Protein AF-A0A3B8U7J9-F1 (afdb_monomer_lite)

Foldseek 3Di:
DPAALEEEEAEDAVVLVVLQVLQVVLCVLRYPAYEYEYEQADLVRHGGPVVVVVVVCVVCVRHHYHYDYDCVVPDPVVVVVVAPSVLQVLLVSVLSSLVVRDPSRFKYKYYYSQWRFNNVLVNVQVVPDPVVQAQKEQFWEWEAEQDPVRTDPDIDRQIMMGTSVQDDSVQSNDRVHRVSSQPVGDHHYYYHDDGPVSHGRIYGYDNPDD

Radius of gyration: 16.56 Å; chains: 1; bounding box: 42×37×46 Å

Structure (mmCIF, N/CA/C/O backbone):
data_AF-A0A3B8U7J9-F1
#
_entry.id   AF-A0A3B8U7J9-F1
#
loop_
_atom_site.group_PDB
_atom_site.id
_atom_site.type_symbol
_atom_site.label_atom_id
_atom_site.label_alt_id
_atom_site.label_comp_id
_atom_site.label_asym_id
_atom_site.label_entity_id
_atom_site.label_seq_id
_atom_site.pdbx_PDB_ins_code
_atom_site.Cartn_x
_atom_site.Cartn_y
_atom_site.Cartn_z
_atom_site.occupancy
_atom_site.B_iso_or_equiv
_atom_site.auth_seq_id
_atom_site.auth_comp_id
_atom_site.auth_asym_id
_atom_site.auth_atom_id
_atom_site.pdbx_PDB_model_num
ATOM 1 N N . MET A 1 1 ? -14.113 -14.620 12.850 1.00 56.94 1 MET A N 1
ATOM 2 C CA . MET A 1 1 ? -14.063 -13.240 12.325 1.00 56.94 1 MET A CA 1
ATOM 3 C C . MET A 1 1 ? -14.350 -13.288 10.836 1.00 56.94 1 MET A C 1
ATOM 5 O O . MET A 1 1 ? -13.625 -13.967 10.117 1.00 56.94 1 MET A O 1
ATOM 9 N N . HIS A 1 2 ? -15.421 -12.641 10.372 1.00 70.12 2 HIS A N 1
ATOM 10 C CA . HIS A 1 2 ? -15.623 -12.452 8.935 1.00 70.12 2 HIS A CA 1
ATOM 11 C C . HIS A 1 2 ? -14.620 -11.410 8.440 1.00 70.12 2 HIS A C 1
ATOM 13 O O . HIS A 1 2 ? -14.591 -10.294 8.953 1.00 70.12 2 HIS A O 1
ATOM 19 N N . LYS A 1 3 ? -13.792 -11.772 7.456 1.00 79.44 3 LYS A N 1
ATOM 20 C CA . LYS A 1 3 ? -12.857 -10.825 6.842 1.00 79.44 3 LYS A CA 1
ATOM 21 C C . LYS A 1 3 ? -13.634 -9.680 6.201 1.00 79.44 3 LYS A C 1
ATOM 23 O O . LYS A 1 3 ? -14.544 -9.925 5.395 1.00 79.44 3 LYS A O 1
ATOM 28 N N . LYS A 1 4 ? -13.261 -8.451 6.563 1.00 85.19 4 LYS A N 1
ATOM 29 C CA . LYS A 1 4 ? -13.827 -7.218 6.010 1.00 85.19 4 LYS A CA 1
ATOM 30 C C . LYS A 1 4 ? -13.554 -7.167 4.496 1.00 85.19 4 LYS A C 1
ATOM 32 O O . LYS A 1 4 ? -12.589 -7.790 4.045 1.00 85.19 4 LYS A O 1
ATOM 37 N N . PRO A 1 5 ? -14.381 -6.473 3.696 1.00 95.62 5 PRO A N 1
ATOM 38 C CA . PRO A 1 5 ? -14.186 -6.325 2.250 1.00 95.62 5 PRO A CA 1
ATOM 39 C C . PRO A 1 5 ? -13.011 -5.376 1.938 1.00 95.62 5 PRO A C 1
ATOM 41 O O . PRO A 1 5 ? -13.183 -4.316 1.342 1.00 95.62 5 PRO A O 1
ATOM 44 N N . ILE A 1 6 ? -11.814 -5.752 2.394 1.00 98.12 6 ILE A N 1
ATOM 45 C CA . ILE A 1 6 ? -10.574 -4.983 2.301 1.00 98.12 6 ILE A CA 1
ATOM 46 C C . ILE A 1 6 ? -9.568 -5.755 1.452 1.00 98.12 6 ILE A C 1
ATOM 48 O O . ILE A 1 6 ? -9.313 -6.935 1.722 1.00 98.12 6 ILE A O 1
ATOM 52 N N . ALA A 1 7 ? -8.975 -5.078 0.471 1.00 98.62 7 ALA A N 1
ATOM 53 C CA . ALA A 1 7 ? -7.767 -5.539 -0.203 1.00 98.62 7 ALA A CA 1
ATOM 54 C C . ALA A 1 7 ? -6.544 -4.830 0.385 1.00 98.62 7 ALA A C 1
ATOM 56 O O . ALA A 1 7 ? -6.555 -3.609 0.534 1.00 98.62 7 ALA A O 1
ATOM 57 N N . ALA A 1 8 ? -5.493 -5.581 0.699 1.00 98.62 8 ALA A N 1
ATOM 58 C CA . ALA A 1 8 ? -4.174 -5.022 0.973 1.00 98.62 8 ALA A CA 1
ATOM 59 C C . ALA A 1 8 ? -3.339 -5.073 -0.310 1.00 98.62 8 ALA A C 1
ATOM 61 O O . ALA A 1 8 ? -3.130 -6.152 -0.864 1.00 98.62 8 ALA A O 1
ATOM 62 N N . VAL A 1 9 ? -2.882 -3.915 -0.778 1.00 98.75 9 VAL A N 1
ATOM 63 C CA . VAL A 1 9 ? -1.917 -3.782 -1.872 1.00 98.75 9 VAL A CA 1
ATOM 64 C C . VAL A 1 9 ? -0.559 -3.513 -1.239 1.00 98.75 9 VAL A C 1
ATOM 66 O O . VAL A 1 9 ? -0.377 -2.465 -0.620 1.00 98.75 9 VAL A O 1
ATOM 69 N N . ILE A 1 10 ? 0.354 -4.476 -1.370 1.00 98.56 10 ILE A N 1
ATOM 70 C CA . ILE A 1 10 ? 1.690 -4.441 -0.768 1.00 98.56 10 ILE A CA 1
ATOM 71 C C . ILE A 1 10 ? 2.713 -4.222 -1.880 1.00 98.56 10 ILE A C 1
ATOM 73 O O . ILE A 1 10 ? 3.027 -5.162 -2.611 1.00 98.56 10 ILE A O 1
ATOM 77 N N . ASN A 1 11 ? 3.216 -2.998 -2.028 1.00 96.88 11 ASN A N 1
ATOM 78 C CA . ASN A 1 11 ? 4.328 -2.736 -2.943 1.00 96.88 11 ASN A CA 1
ATOM 79 C C . ASN A 1 11 ? 5.569 -3.497 -2.465 1.00 96.88 11 ASN A C 1
ATOM 81 O O . ASN A 1 11 ? 5.859 -3.522 -1.270 1.00 96.88 11 ASN A O 1
ATOM 85 N N . PHE A 1 12 ? 6.262 -4.153 -3.394 1.00 96.50 12 PHE A N 1
ATOM 86 C CA . PHE A 1 12 ? 7.325 -5.085 -3.049 1.00 96.50 12 PHE A CA 1
ATOM 87 C C . PHE A 1 12 ? 8.419 -5.150 -4.120 1.00 96.50 12 PHE A C 1
ATOM 89 O O . PHE A 1 12 ? 8.133 -5.245 -5.315 1.00 96.50 12 PHE A O 1
ATOM 96 N N . CYS A 1 13 ? 9.672 -5.207 -3.667 1.00 95.25 13 CYS A N 1
ATOM 97 C CA . CYS A 1 13 ? 10.816 -5.700 -4.439 1.00 95.25 13 CYS A CA 1
ATOM 98 C C . CYS A 1 13 ? 11.674 -6.655 -3.589 1.00 95.25 13 CYS A C 1
ATOM 100 O O . CYS A 1 13 ? 11.593 -6.657 -2.356 1.00 95.25 13 CYS A O 1
ATOM 102 N N . THR A 1 14 ? 12.547 -7.466 -4.195 1.00 95.56 14 THR A N 1
ATOM 103 C CA . THR A 1 14 ? 13.277 -8.501 -3.423 1.00 95.56 14 THR A CA 1
ATOM 104 C C . THR A 1 14 ? 14.249 -7.943 -2.376 1.00 95.56 14 THR A C 1
ATOM 106 O O . THR A 1 14 ? 14.598 -8.649 -1.424 1.00 95.56 14 THR A O 1
ATOM 109 N N . ASN A 1 15 ? 14.607 -6.654 -2.445 1.00 92.88 15 ASN A N 1
ATOM 110 C CA . ASN A 1 15 ? 15.363 -5.975 -1.382 1.00 92.88 15 ASN A CA 1
ATOM 111 C C . ASN A 1 15 ? 14.631 -5.978 -0.030 1.00 92.88 15 ASN A C 1
ATOM 113 O O . ASN A 1 15 ? 15.265 -5.924 1.025 1.00 92.88 15 ASN A O 1
ATOM 117 N N . GLU A 1 16 ? 13.308 -6.103 -0.063 1.00 92.75 16 GLU A N 1
ATOM 118 C CA . GLU A 1 16 ? 12.403 -5.991 1.080 1.00 92.75 16 GLU A CA 1
ATOM 119 C C . GLU A 1 16 ? 11.896 -7.363 1.544 1.00 92.75 16 GLU A C 1
ATOM 121 O O . GLU A 1 16 ? 11.066 -7.474 2.448 1.00 92.75 16 GLU A O 1
ATOM 126 N N . ARG A 1 17 ? 12.431 -8.448 0.963 1.00 94.19 17 ARG A N 1
ATOM 127 C CA . ARG A 1 17 ? 12.013 -9.842 1.201 1.00 94.19 17 ARG A CA 1
ATOM 128 C C . ARG A 1 17 ? 11.825 -10.212 2.667 1.00 94.19 17 ARG A C 1
ATOM 130 O O . ARG A 1 17 ? 10.972 -11.030 3.001 1.00 94.19 17 ARG A O 1
ATOM 137 N N . ARG A 1 18 ? 12.647 -9.634 3.549 1.00 93.19 18 ARG A N 1
ATOM 138 C CA . ARG A 1 18 ? 12.690 -9.997 4.968 1.00 93.19 18 ARG A CA 1
ATOM 139 C C . ARG A 1 18 ? 11.434 -9.536 5.718 1.00 93.19 18 ARG A C 1
ATOM 141 O O . ARG A 1 18 ? 11.165 -10.059 6.792 1.00 93.19 18 ARG A O 1
ATOM 148 N N . PHE A 1 19 ? 10.668 -8.611 5.141 1.00 95.81 19 PHE A N 1
ATOM 149 C CA . PHE A 1 19 ? 9.452 -8.053 5.731 1.00 95.81 19 PHE A CA 1
ATOM 150 C C . PHE A 1 19 ? 8.188 -8.582 5.071 1.00 95.81 19 PHE A C 1
ATOM 152 O O . PHE A 1 19 ? 7.181 -8.750 5.753 1.00 95.81 19 PHE A O 1
ATOM 159 N N . LEU A 1 20 ? 8.265 -8.965 3.792 1.00 97.25 20 LEU A N 1
ATOM 160 C CA . LEU A 1 20 ? 7.115 -9.439 3.023 1.00 97.25 20 LEU A CA 1
ATOM 161 C C . LEU A 1 20 ? 6.314 -10.528 3.749 1.00 97.25 20 LEU A C 1
ATOM 163 O O . LEU A 1 20 ? 5.090 -10.445 3.821 1.00 97.25 20 LEU A O 1
ATOM 167 N N . LYS A 1 21 ? 6.990 -11.531 4.330 1.00 97.88 21 LYS A N 1
ATOM 168 C CA . LYS A 1 21 ? 6.310 -12.598 5.079 1.00 97.88 21 LYS A CA 1
ATOM 169 C C . LYS A 1 21 ? 5.480 -12.035 6.236 1.00 97.88 21 LYS A C 1
ATOM 171 O O . LYS A 1 21 ? 4.314 -12.398 6.369 1.00 97.88 21 LYS A O 1
ATOM 176 N N . ALA A 1 22 ? 6.069 -11.157 7.047 1.00 98.00 22 ALA A N 1
ATOM 177 C CA . ALA A 1 22 ? 5.385 -10.558 8.187 1.00 98.00 22 ALA A CA 1
ATOM 178 C C . ALA A 1 22 ? 4.211 -9.685 7.720 1.00 98.00 22 ALA A C 1
ATOM 180 O O . ALA A 1 22 ? 3.106 -9.824 8.240 1.00 98.00 22 ALA A O 1
ATOM 181 N N . SER A 1 23 ? 4.415 -8.864 6.687 1.00 98.25 23 SER A N 1
ATOM 182 C CA . SER A 1 23 ? 3.373 -8.010 6.109 1.00 98.25 23 SER A CA 1
ATOM 183 C C . SER A 1 23 ? 2.193 -8.830 5.577 1.00 98.25 23 SER A C 1
ATOM 185 O O . SER A 1 23 ? 1.046 -8.526 5.896 1.00 98.25 23 SER A O 1
ATOM 187 N N . ILE A 1 24 ? 2.446 -9.934 4.862 1.00 98.56 24 ILE A N 1
ATOM 188 C CA . ILE A 1 24 ? 1.396 -10.854 4.394 1.00 98.56 24 ILE A CA 1
ATOM 189 C C . ILE A 1 24 ? 0.673 -11.514 5.573 1.00 98.56 24 ILE A C 1
ATOM 191 O O . ILE A 1 24 ? -0.558 -11.536 5.607 1.00 98.56 24 ILE A O 1
ATOM 195 N N . GLU A 1 25 ? 1.407 -12.081 6.532 1.00 98.44 25 GLU A N 1
ATOM 196 C CA . GLU A 1 25 ? 0.817 -12.796 7.670 1.00 98.44 25 GLU A CA 1
ATOM 197 C C . GLU A 1 25 ? -0.071 -11.886 8.522 1.00 98.44 25 GLU A C 1
ATOM 199 O O . GLU A 1 25 ? -1.158 -12.301 8.926 1.00 98.44 25 GLU A O 1
ATOM 204 N N . GLN A 1 26 ? 0.344 -10.638 8.736 1.00 98.62 26 GLN A N 1
ATOM 205 C CA . GLN A 1 26 ? -0.446 -9.653 9.468 1.00 98.62 26 GLN A CA 1
ATOM 206 C C . GLN A 1 26 ? -1.640 -9.156 8.646 1.00 98.62 26 GLN A C 1
ATOM 208 O O . GLN A 1 26 ? -2.759 -9.120 9.164 1.00 98.62 26 GLN A O 1
ATOM 213 N N . ALA A 1 27 ? -1.454 -8.879 7.350 1.00 98.38 27 ALA A N 1
ATOM 214 C CA . ALA A 1 27 ? -2.543 -8.500 6.452 1.00 98.38 27 ALA A CA 1
ATOM 215 C C . ALA A 1 27 ? -3.635 -9.576 6.375 1.00 98.38 27 ALA A C 1
ATOM 217 O O . ALA A 1 27 ? -4.826 -9.261 6.380 1.00 98.38 27 ALA A O 1
ATOM 218 N N . ARG A 1 28 ? -3.264 -10.865 6.390 1.00 97.62 28 ARG A N 1
ATOM 219 C CA . ARG A 1 28 ? -4.211 -11.996 6.353 1.00 97.62 28 ARG A CA 1
ATOM 220 C C . ARG A 1 28 ? -5.219 -11.991 7.497 1.00 97.62 28 ARG A C 1
ATOM 222 O O . ARG A 1 28 ? -6.271 -12.617 7.344 1.00 97.62 28 ARG A O 1
ATOM 229 N N . LEU A 1 29 ? -4.921 -11.321 8.609 1.00 97.50 29 LEU A N 1
ATOM 230 C CA . LEU A 1 29 ? -5.801 -11.258 9.773 1.00 97.50 29 LEU A CA 1
ATOM 231 C C . LEU A 1 29 ? -7.030 -10.369 9.544 1.00 97.50 29 LEU A C 1
ATOM 233 O O . LEU A 1 29 ? -8.061 -10.614 10.165 1.00 97.50 29 LEU A O 1
ATOM 237 N N . PHE A 1 30 ? -6.956 -9.394 8.634 1.00 97.62 30 PHE A N 1
ATOM 238 C CA . PHE A 1 30 ? -8.052 -8.452 8.373 1.00 97.62 30 PHE A CA 1
ATOM 239 C C . PHE A 1 30 ? -8.448 -8.348 6.894 1.00 97.62 30 PHE A C 1
ATOM 241 O O . PHE A 1 30 ? -9.623 -8.128 6.594 1.00 97.62 30 PHE A O 1
ATOM 248 N N . ALA A 1 31 ? -7.503 -8.530 5.970 1.00 97.94 31 ALA A N 1
ATOM 249 C CA . ALA A 1 31 ? -7.730 -8.389 4.540 1.00 97.94 31 ALA A CA 1
ATOM 250 C C . ALA A 1 31 ? -8.357 -9.655 3.941 1.00 97.94 31 ALA A C 1
ATOM 252 O O . ALA A 1 31 ? -7.935 -10.791 4.210 1.00 97.94 31 ALA A O 1
ATOM 253 N N . ARG A 1 32 ? -9.368 -9.445 3.093 1.00 97.69 32 ARG A N 1
ATOM 254 C CA . ARG A 1 32 ? -9.985 -10.487 2.265 1.00 97.69 32 ARG A CA 1
ATOM 255 C C . ARG A 1 32 ? -9.086 -10.863 1.095 1.00 97.69 32 ARG A C 1
ATOM 257 O O . ARG A 1 32 ? -8.978 -12.047 0.802 1.00 97.69 32 ARG A O 1
ATOM 264 N N . GLN A 1 33 ? -8.428 -9.876 0.500 1.00 98.25 33 GLN A N 1
ATOM 265 C CA . GLN A 1 33 ? -7.551 -10.046 -0.652 1.00 98.25 33 GLN A CA 1
ATOM 266 C C . GLN A 1 33 ? -6.181 -9.419 -0.370 1.00 98.25 33 GLN A C 1
ATOM 268 O O . GLN A 1 33 ? -6.098 -8.380 0.287 1.00 98.25 33 GLN A O 1
ATOM 273 N N . ILE A 1 34 ? -5.110 -10.048 -0.854 1.00 98.75 34 ILE A N 1
ATOM 274 C CA . ILE A 1 34 ? -3.746 -9.513 -0.786 1.00 98.75 34 ILE A CA 1
ATOM 275 C C . ILE A 1 34 ? -3.167 -9.527 -2.197 1.00 98.75 34 ILE A C 1
ATOM 277 O O . ILE A 1 34 ? -3.061 -10.588 -2.817 1.00 98.75 34 ILE A O 1
ATOM 281 N N . LEU A 1 35 ? -2.813 -8.342 -2.681 1.00 98.81 35 LEU A N 1
ATOM 282 C CA . LEU A 1 35 ? -2.275 -8.085 -4.010 1.00 98.81 35 LEU A CA 1
ATOM 283 C C . LEU A 1 35 ? -0.846 -7.562 -3.854 1.00 98.81 35 LEU A C 1
ATOM 285 O O . LEU A 1 35 ? -0.606 -6.643 -3.072 1.00 98.81 35 LEU A O 1
ATOM 289 N N . ILE A 1 36 ? 0.096 -8.145 -4.585 1.00 98.69 36 ILE A N 1
ATOM 290 C CA . ILE A 1 36 ? 1.520 -7.810 -4.485 1.00 98.69 36 ILE A CA 1
ATOM 291 C C . ILE A 1 36 ? 2.023 -7.513 -5.902 1.00 98.69 36 ILE A C 1
ATOM 293 O O . ILE A 1 36 ? 2.332 -8.450 -6.645 1.00 98.69 36 ILE A O 1
ATOM 297 N N . PRO A 1 37 ? 2.033 -6.244 -6.341 1.00 98.31 37 PRO A N 1
ATOM 298 C CA . PRO A 1 37 ? 2.622 -5.880 -7.622 1.00 98.31 37 PRO A CA 1
ATOM 299 C C . PRO A 1 37 ? 4.146 -6.017 -7.578 1.00 98.31 37 PRO A C 1
ATOM 301 O O . PRO A 1 37 ? 4.780 -5.599 -6.611 1.00 98.31 37 PRO A O 1
ATOM 304 N N . VAL A 1 38 ? 4.729 -6.584 -8.637 1.00 97.56 38 VAL A N 1
ATOM 305 C CA . VAL A 1 38 ? 6.174 -6.834 -8.738 1.00 97.56 38 VAL A CA 1
ATOM 306 C C . VAL A 1 38 ? 6.682 -6.437 -10.122 1.00 97.56 38 VAL A C 1
ATOM 308 O O . VAL A 1 38 ? 6.224 -6.961 -11.139 1.00 97.56 38 VAL A O 1
ATOM 311 N N . CYS A 1 39 ? 7.642 -5.517 -10.157 1.00 96.94 39 CYS A N 1
ATOM 312 C CA . CYS A 1 39 ? 8.363 -5.156 -11.374 1.00 96.94 39 CYS A CA 1
ATOM 313 C C . CYS A 1 39 ? 9.470 -6.184 -11.642 1.00 96.94 39 CYS A C 1
ATOM 315 O O . CYS A 1 39 ? 10.129 -6.632 -10.708 1.00 96.94 39 CYS A O 1
ATOM 317 N N . ASP A 1 40 ? 9.729 -6.531 -12.902 1.00 95.75 40 ASP A N 1
ATOM 318 C CA . ASP A 1 40 ? 10.860 -7.404 -13.265 1.00 95.75 40 ASP A CA 1
ATOM 319 C C . ASP A 1 40 ? 12.245 -6.719 -13.160 1.00 95.75 40 ASP A C 1
ATOM 321 O O . ASP A 1 40 ? 13.272 -7.358 -13.400 1.00 95.75 40 ASP A O 1
ATOM 325 N N . HIS A 1 41 ? 12.284 -5.443 -12.761 1.00 95.31 41 HIS A N 1
ATOM 326 C CA . HIS A 1 41 ? 13.494 -4.679 -12.447 1.00 95.31 41 HIS A CA 1
ATOM 327 C C . HIS A 1 41 ? 13.294 -3.812 -11.202 1.00 95.31 41 HIS A C 1
ATOM 329 O O . HIS A 1 41 ? 12.192 -3.325 -10.931 1.00 95.31 41 HIS A O 1
ATOM 335 N N . PHE A 1 42 ? 14.388 -3.529 -10.501 1.00 93.38 42 PHE A N 1
ATOM 336 C CA . PHE A 1 42 ? 14.454 -2.422 -9.556 1.00 93.38 42 PHE A CA 1
ATOM 337 C C . PHE A 1 42 ? 14.346 -1.080 -10.291 1.00 93.38 42 PHE A C 1
ATOM 339 O O . PHE A 1 42 ? 14.599 -0.972 -11.492 1.00 93.38 42 PHE A O 1
ATOM 346 N N . PHE A 1 43 ? 13.993 -0.012 -9.577 1.00 87.94 43 PHE A N 1
ATOM 347 C CA . PHE A 1 43 ? 13.748 1.287 -10.221 1.00 87.94 43 PHE A CA 1
ATOM 348 C C . PHE A 1 43 ? 15.010 2.023 -10.671 1.00 87.94 43 PHE A C 1
ATOM 350 O O . PHE A 1 43 ? 14.902 2.996 -11.418 1.00 87.94 43 PHE A O 1
ATOM 357 N N . ASP A 1 44 ? 16.188 1.531 -10.284 1.00 87.62 44 ASP A N 1
ATOM 358 C CA . ASP A 1 44 ? 17.468 1.918 -10.883 1.00 87.62 44 ASP A CA 1
ATOM 359 C C . ASP A 1 44 ? 17.716 1.251 -12.255 1.00 87.62 44 ASP A C 1
ATOM 361 O O . ASP A 1 44 ? 18.712 1.545 -12.915 1.00 87.62 44 ASP A O 1
ATOM 365 N N . GLY A 1 45 ? 16.803 0.381 -12.701 1.00 90.19 45 GLY A N 1
ATOM 366 C CA . GLY A 1 45 ? 16.866 -0.353 -13.960 1.00 90.19 45 GLY A CA 1
ATOM 367 C C . GLY A 1 45 ? 17.672 -1.648 -13.890 1.00 90.19 45 GLY A C 1
ATOM 368 O O . GLY A 1 45 ? 17.825 -2.310 -14.916 1.00 90.19 45 GLY A O 1
ATOM 369 N N . SER A 1 46 ? 18.196 -2.032 -12.723 1.00 94.31 46 SER A N 1
ATOM 370 C CA . SER A 1 46 ? 18.840 -3.334 -12.555 1.00 94.31 46 SER A CA 1
ATOM 371 C C . SER A 1 46 ? 17.798 -4.463 -12.480 1.00 94.31 46 SER A C 1
ATOM 373 O O . SER A 1 46 ? 16.712 -4.254 -11.936 1.00 94.31 46 SER A O 1
ATOM 375 N N . PRO A 1 47 ? 18.076 -5.656 -13.040 1.00 96.44 47 PRO A N 1
ATOM 376 C CA . PRO A 1 47 ? 17.118 -6.759 -13.036 1.00 96.44 47 PRO A CA 1
ATOM 377 C C . PRO A 1 47 ? 16.731 -7.198 -11.625 1.00 96.44 47 PRO A C 1
ATOM 379 O O . PRO A 1 47 ? 17.577 -7.271 -10.731 1.00 96.44 47 PRO A O 1
ATOM 382 N N . GLU A 1 48 ? 15.462 -7.550 -11.453 1.00 96.44 48 GLU A N 1
ATOM 383 C CA . GLU A 1 48 ? 14.957 -8.138 -10.218 1.00 96.44 48 GLU A CA 1
ATOM 384 C C . GLU A 1 48 ? 15.459 -9.587 -10.063 1.00 96.44 48 GLU A C 1
ATOM 386 O O . GLU A 1 48 ? 15.805 -10.277 -11.032 1.00 96.44 48 GLU A O 1
ATOM 391 N N . ASN A 1 49 ? 15.515 -10.090 -8.830 1.00 96.50 49 ASN A N 1
ATOM 392 C CA . ASN A 1 49 ? 15.958 -11.452 -8.559 1.00 96.50 49 ASN A CA 1
ATOM 393 C C . ASN A 1 49 ? 14.852 -12.479 -8.862 1.00 96.50 49 ASN A C 1
ATOM 395 O O . ASN A 1 49 ? 14.163 -12.973 -7.970 1.00 96.50 49 ASN A O 1
ATOM 399 N N . MET A 1 50 ? 14.719 -12.857 -10.135 1.00 95.12 50 MET A N 1
ATOM 400 C CA . MET A 1 50 ? 13.675 -13.781 -10.601 1.00 95.12 50 MET A CA 1
ATOM 401 C C . MET A 1 50 ? 13.674 -15.143 -9.892 1.00 95.12 50 MET A C 1
ATOM 403 O O . MET A 1 50 ? 12.611 -15.674 -9.583 1.00 95.12 50 MET A O 1
ATOM 407 N N . LYS A 1 51 ? 14.852 -15.699 -9.570 1.00 96.00 51 LYS A N 1
ATOM 408 C CA . LYS A 1 51 ? 14.948 -16.979 -8.840 1.00 96.00 51 LYS A CA 1
ATOM 409 C C . LYS A 1 51 ? 14.340 -16.884 -7.446 1.00 96.00 51 LYS A C 1
ATOM 411 O O . LYS A 1 51 ? 13.793 -17.852 -6.930 1.00 96.00 51 LYS A O 1
ATOM 416 N N . GLU A 1 52 ? 14.494 -15.728 -6.820 1.00 96.12 52 GLU A N 1
ATOM 417 C CA . GLU A 1 52 ? 13.942 -15.461 -5.507 1.00 96.12 52 GLU A CA 1
ATOM 418 C C . GLU A 1 52 ? 12.443 -15.182 -5.563 1.00 96.12 52 GLU A C 1
ATOM 420 O O . GLU A 1 52 ? 11.701 -15.722 -4.744 1.00 96.12 52 GLU A O 1
ATOM 425 N N . LEU A 1 53 ? 11.986 -14.432 -6.566 1.00 96.44 53 LEU A N 1
ATOM 426 C CA . LEU A 1 53 ? 10.559 -14.251 -6.818 1.00 96.44 53 LEU A CA 1
ATOM 427 C C . LEU A 1 53 ? 9.840 -15.591 -7.006 1.00 96.44 53 LEU A C 1
ATOM 429 O O . LEU A 1 53 ? 8.819 -15.817 -6.364 1.00 96.44 53 LEU A O 1
ATOM 433 N N . ASP A 1 54 ? 10.413 -16.524 -7.771 1.00 96.44 54 ASP A N 1
ATOM 434 C CA . ASP A 1 54 ? 9.840 -17.864 -7.950 1.00 96.44 54 ASP A CA 1
ATOM 435 C C . ASP A 1 54 ? 9.642 -18.608 -6.617 1.00 96.44 54 ASP A C 1
ATOM 437 O O . ASP A 1 54 ? 8.644 -19.311 -6.425 1.00 96.44 54 ASP A O 1
ATOM 441 N N . LEU A 1 55 ? 10.583 -18.466 -5.677 1.00 97.00 55 LEU A N 1
ATOM 442 C CA . LEU A 1 55 ? 10.473 -19.054 -4.338 1.00 97.00 55 LEU A CA 1
ATOM 443 C C . LEU A 1 55 ? 9.390 -18.355 -3.507 1.00 97.00 55 LEU A C 1
ATOM 445 O O . LEU A 1 55 ? 8.621 -19.022 -2.810 1.00 97.00 55 LEU A O 1
ATOM 449 N N . ILE A 1 56 ? 9.310 -17.026 -3.594 1.00 97.00 56 ILE A N 1
ATOM 450 C CA . ILE A 1 56 ? 8.311 -16.214 -2.895 1.00 97.00 56 ILE A CA 1
ATOM 451 C C . ILE A 1 56 ? 6.903 -16.562 -3.385 1.00 97.00 56 ILE A C 1
ATOM 453 O O . ILE A 1 56 ? 6.034 -16.852 -2.564 1.00 97.00 56 ILE A O 1
ATOM 457 N N . TYR A 1 57 ? 6.682 -16.626 -4.699 1.00 97.31 57 TYR A N 1
ATOM 458 C CA . TYR A 1 57 ? 5.373 -16.929 -5.284 1.00 97.31 57 TYR A CA 1
ATOM 459 C C . TYR A 1 57 ? 4.857 -18.293 -4.819 1.00 97.31 57 TYR A C 1
ATOM 461 O O . TYR A 1 57 ? 3.708 -18.426 -4.402 1.00 97.31 57 TYR A O 1
ATOM 469 N N . ARG A 1 58 ? 5.736 -19.302 -4.790 1.00 97.19 58 ARG A N 1
ATOM 470 C CA . ARG A 1 58 ? 5.407 -20.645 -4.284 1.00 97.19 58 ARG A CA 1
ATOM 471 C C . ARG A 1 58 ? 5.119 -20.670 -2.784 1.00 97.19 58 ARG A C 1
ATOM 473 O O . ARG A 1 58 ? 4.367 -21.527 -2.331 1.00 97.19 58 ARG A O 1
ATOM 480 N N . SER A 1 59 ? 5.718 -19.761 -2.017 1.00 97.31 59 SER A N 1
ATOM 481 C CA . SER A 1 59 ? 5.543 -19.683 -0.562 1.00 97.31 59 SER A CA 1
ATOM 482 C C . SER A 1 59 ? 4.220 -19.027 -0.153 1.00 97.31 59 SER A C 1
ATOM 484 O O . SER A 1 59 ? 3.749 -19.245 0.964 1.00 97.31 59 SER A O 1
ATOM 486 N N . PHE A 1 60 ? 3.600 -18.247 -1.045 1.00 97.38 60 PHE A N 1
ATOM 487 C CA . PHE A 1 60 ? 2.360 -17.517 -0.775 1.00 97.38 60 PHE A CA 1
ATOM 488 C C . PHE A 1 60 ? 1.316 -17.719 -1.890 1.00 97.38 60 PHE A C 1
ATOM 490 O O . PHE A 1 60 ? 0.902 -16.743 -2.513 1.00 97.38 60 PHE A O 1
ATOM 497 N N . PRO A 1 61 ? 0.841 -18.960 -2.123 1.00 96.50 61 PRO A N 1
ATOM 498 C CA . PRO A 1 61 ? -0.075 -19.267 -3.227 1.00 96.50 61 PRO A CA 1
ATOM 499 C C . PRO A 1 61 ? -1.444 -18.575 -3.106 1.00 96.50 61 PRO A C 1
ATOM 501 O O . PRO A 1 61 ? -2.122 -18.385 -4.108 1.00 96.50 61 PRO A O 1
ATOM 504 N N . ASP A 1 62 ? -1.839 -18.173 -1.894 1.00 95.75 62 ASP A N 1
ATOM 505 C CA . ASP A 1 62 ? -3.102 -17.466 -1.639 1.00 95.75 62 ASP A CA 1
ATOM 506 C C . ASP A 1 62 ? -3.019 -15.949 -1.906 1.00 95.75 62 ASP A C 1
ATOM 508 O O . ASP A 1 62 ? -4.001 -15.228 -1.726 1.00 95.75 62 ASP A O 1
ATOM 512 N N . CYS A 1 63 ? -1.839 -15.433 -2.259 1.00 98.06 63 CYS A N 1
ATOM 513 C CA . CYS A 1 63 ? -1.639 -14.036 -2.633 1.00 98.06 63 CYS A CA 1
ATOM 514 C C . CYS A 1 63 ? -1.668 -13.895 -4.157 1.00 98.06 63 CYS A C 1
ATOM 516 O O . CYS A 1 63 ? -1.191 -14.761 -4.885 1.00 98.06 63 CYS A O 1
ATOM 518 N N . THR A 1 64 ? -2.185 -12.772 -4.655 1.00 98.38 64 THR A N 1
ATOM 519 C CA . THR A 1 64 ? -2.128 -12.461 -6.089 1.00 98.38 64 THR A CA 1
ATOM 520 C C . THR A 1 64 ? -0.888 -11.626 -6.372 1.00 98.38 64 THR A C 1
ATOM 522 O O . THR A 1 64 ? -0.837 -10.444 -6.030 1.00 98.38 64 THR A O 1
ATOM 525 N N . PHE A 1 65 ? 0.113 -12.236 -7.000 1.00 98.25 65 PHE A N 1
ATOM 526 C CA . PHE A 1 65 ? 1.281 -11.516 -7.496 1.00 98.25 65 PHE A CA 1
ATOM 527 C C . PHE A 1 65 ? 0.984 -10.940 -8.881 1.00 98.25 65 PHE A C 1
ATOM 529 O O . PHE A 1 65 ? 0.638 -11.677 -9.804 1.00 98.25 65 PHE A O 1
ATOM 536 N N . VAL A 1 66 ? 1.112 -9.621 -9.023 1.00 98.12 66 VAL A N 1
ATOM 537 C CA . VAL A 1 66 ? 0.861 -8.905 -10.282 1.00 98.12 66 VAL A CA 1
ATOM 538 C C . VAL A 1 66 ? 2.203 -8.511 -10.878 1.00 98.12 66 VAL A C 1
ATOM 540 O O . VAL A 1 66 ? 2.736 -7.440 -10.590 1.00 98.12 66 VAL A O 1
ATOM 543 N N . GLN A 1 67 ? 2.775 -9.407 -11.678 1.00 96.75 67 GLN A N 1
ATOM 544 C CA . GLN A 1 67 ? 4.053 -9.151 -12.329 1.00 96.75 67 GLN A CA 1
ATOM 545 C C . GLN A 1 67 ? 3.874 -8.255 -13.558 1.00 96.75 67 GLN A C 1
ATOM 547 O O . GLN A 1 67 ? 2.959 -8.462 -14.359 1.00 96.75 67 GLN A O 1
ATOM 552 N N . TYR A 1 68 ? 4.766 -7.283 -13.733 1.00 96.31 68 TYR A N 1
ATOM 553 C CA . TYR A 1 68 ? 4.758 -6.396 -14.893 1.00 96.31 68 TYR A CA 1
ATOM 554 C C . TYR A 1 68 ? 6.178 -6.033 -15.354 1.00 96.31 68 TYR A C 1
ATOM 556 O O . TYR A 1 68 ? 7.113 -6.059 -14.550 1.00 96.31 68 TYR A O 1
ATOM 564 N N . PRO A 1 69 ? 6.351 -5.704 -16.648 1.00 95.31 69 PRO A N 1
ATOM 565 C CA . PRO A 1 69 ? 7.661 -5.397 -17.198 1.00 95.31 69 PRO A CA 1
ATOM 566 C C . PRO A 1 69 ? 8.097 -3.959 -16.903 1.00 95.31 69 PRO A C 1
ATOM 568 O O . PRO A 1 69 ? 7.294 -3.022 -16.955 1.00 95.31 69 PRO A O 1
ATOM 571 N N . TYR A 1 70 ? 9.395 -3.776 -16.698 1.00 94.25 70 TYR A N 1
ATOM 572 C CA . TYR A 1 70 ? 10.064 -2.485 -16.669 1.00 94.25 70 TYR A CA 1
ATOM 573 C C . TYR A 1 70 ? 10.196 -1.943 -18.096 1.00 94.25 70 TYR A C 1
ATOM 575 O O . TYR A 1 70 ? 10.905 -2.496 -18.933 1.00 94.25 70 TYR A O 1
ATOM 583 N N . ILE A 1 71 ? 9.472 -0.861 -18.380 1.00 90.69 71 ILE A N 1
ATOM 584 C CA . ILE A 1 71 ? 9.322 -0.266 -19.723 1.00 90.69 71 ILE A CA 1
ATOM 585 C C . ILE A 1 71 ? 9.662 1.238 -19.741 1.00 90.69 71 ILE A C 1
ATOM 587 O O . ILE A 1 71 ? 8.823 2.059 -20.135 1.00 90.69 71 ILE A O 1
ATOM 591 N N . PRO A 1 72 ? 10.858 1.656 -19.284 1.00 87.88 72 PRO A N 1
ATOM 592 C CA . PRO A 1 72 ? 11.235 3.069 -19.191 1.00 87.88 72 PRO A CA 1
ATOM 593 C C . PRO A 1 72 ? 11.171 3.792 -20.544 1.00 87.88 72 PRO A C 1
ATOM 595 O O . PRO A 1 72 ? 10.871 4.983 -20.599 1.00 87.88 72 PRO A O 1
ATOM 598 N N . GLU A 1 73 ? 11.394 3.081 -21.650 1.00 88.12 73 GLU A N 1
ATOM 599 C CA . GLU A 1 73 ? 11.327 3.603 -23.016 1.00 88.12 73 GLU A CA 1
ATOM 600 C C . GLU A 1 73 ? 9.912 3.999 -23.452 1.00 88.12 73 GLU A C 1
ATOM 602 O O . GLU A 1 73 ? 9.755 4.819 -24.359 1.00 88.12 73 GLU A O 1
ATOM 607 N N . LYS A 1 74 ? 8.881 3.449 -22.798 1.00 86.12 74 LYS A N 1
ATOM 608 C CA . LYS A 1 74 ? 7.476 3.790 -23.056 1.00 86.12 74 LYS A CA 1
ATOM 609 C C . LYS A 1 74 ? 7.005 4.992 -22.246 1.00 86.12 74 LYS A C 1
ATOM 611 O O . LYS A 1 74 ? 5.914 5.496 -22.507 1.00 86.12 74 LYS A O 1
ATOM 616 N N . ILE A 1 75 ? 7.803 5.466 -21.289 1.00 82.19 75 ILE A N 1
ATOM 617 C CA . ILE A 1 75 ? 7.469 6.633 -20.478 1.00 82.19 75 ILE A CA 1
ATOM 618 C C . ILE A 1 75 ? 7.940 7.892 -21.219 1.00 82.19 75 ILE A C 1
ATOM 620 O O . ILE A 1 75 ? 9.136 8.046 -21.488 1.00 82.19 75 ILE A O 1
ATOM 624 N N . PRO A 1 76 ? 7.036 8.835 -21.547 1.00 82.12 76 PRO A N 1
ATOM 625 C CA . PRO A 1 76 ? 7.426 10.108 -22.132 1.00 82.12 76 PRO A CA 1
ATOM 626 C C . PRO A 1 76 ? 8.507 10.797 -21.293 1.00 82.12 76 PRO A C 1
ATOM 628 O O . PRO A 1 76 ? 8.287 11.125 -20.129 1.00 82.12 76 PRO A O 1
ATOM 631 N N . ARG A 1 77 ? 9.665 11.097 -21.899 1.00 77.31 77 ARG A N 1
ATOM 632 C CA . ARG A 1 77 ? 10.800 11.751 -21.211 1.00 77.31 77 ARG A CA 1
ATOM 633 C C . ARG A 1 77 ? 10.428 13.055 -20.506 1.00 77.31 77 ARG A C 1
ATOM 635 O O . ARG A 1 77 ? 11.116 13.453 -19.577 1.00 77.31 77 ARG A O 1
ATOM 642 N N . ARG A 1 78 ? 9.378 13.740 -20.968 1.00 79.50 78 ARG A N 1
ATOM 643 C CA . ARG A 1 78 ? 8.852 14.937 -20.308 1.00 79.50 78 ARG A CA 1
ATOM 644 C C . ARG A 1 78 ? 8.314 14.622 -18.909 1.00 79.50 78 ARG A C 1
ATOM 646 O O . ARG A 1 78 ? 8.642 15.350 -17.987 1.00 79.50 78 ARG A O 1
ATOM 653 N N . LEU A 1 79 ? 7.591 13.512 -18.746 1.00 74.88 79 LEU A N 1
ATOM 654 C CA . LEU A 1 79 ? 7.074 13.078 -17.446 1.00 74.88 79 LEU A CA 1
ATOM 655 C C . LEU A 1 79 ? 8.211 12.713 -16.485 1.00 74.88 79 LEU A C 1
ATOM 657 O O . LEU A 1 79 ? 8.174 13.111 -15.332 1.00 74.88 79 LEU A O 1
ATOM 661 N N . LEU A 1 80 ? 9.275 12.064 -16.971 1.00 71.50 80 LEU A N 1
ATOM 662 C CA . LEU A 1 80 ? 10.451 11.721 -16.151 1.00 71.50 80 LEU A CA 1
ATOM 663 C C . LEU A 1 80 ? 11.283 12.934 -15.691 1.00 71.50 80 LEU A C 1
ATOM 665 O O . LEU A 1 80 ? 12.176 12.779 -14.864 1.00 71.50 80 LEU A O 1
ATOM 669 N N . LYS A 1 81 ? 11.046 14.128 -16.249 1.00 74.31 81 LYS A N 1
ATOM 670 C CA . LYS A 1 81 ? 11.660 15.382 -15.775 1.00 74.31 81 LYS A CA 1
ATOM 671 C C . LYS A 1 81 ? 10.824 16.080 -14.709 1.00 74.31 81 LYS A C 1
ATOM 673 O O . LYS A 1 81 ? 11.360 16.901 -13.976 1.00 74.31 81 LYS A O 1
ATOM 678 N N . GLU A 1 82 ? 9.526 15.803 -14.699 1.00 76.50 82 GLU A N 1
ATOM 679 C CA . GLU A 1 82 ? 8.547 16.431 -13.817 1.00 76.50 82 GLU A CA 1
ATOM 680 C C . GLU A 1 82 ? 8.245 15.537 -12.605 1.00 76.50 82 GLU A C 1
ATOM 682 O O . GLU A 1 82 ? 7.824 16.056 -11.589 1.00 76.50 82 GLU A O 1
ATOM 687 N N . ILE A 1 83 ? 8.492 14.223 -12.693 1.00 77.88 83 ILE A N 1
ATOM 688 C CA . ILE A 1 83 ? 8.153 13.230 -11.667 1.00 77.88 83 ILE A CA 1
ATOM 689 C C . ILE A 1 83 ? 9.389 12.389 -11.334 1.00 77.88 83 ILE A C 1
ATOM 691 O O . ILE A 1 83 ? 10.074 11.890 -12.232 1.00 77.88 83 ILE A O 1
ATOM 695 N N . SER A 1 84 ? 9.637 12.170 -10.039 1.00 84.31 84 SER A N 1
ATOM 696 C CA . SER A 1 84 ? 10.632 11.198 -9.568 1.00 84.31 84 SER A CA 1
ATOM 697 C C . SER A 1 84 ? 10.352 9.807 -10.162 1.00 84.31 84 SER A C 1
ATOM 699 O O . SER A 1 84 ? 9.254 9.280 -9.962 1.00 84.31 84 SER A O 1
ATOM 701 N N . PRO A 1 85 ? 11.318 9.158 -10.846 1.00 84.19 85 PRO A N 1
ATOM 702 C CA . PRO A 1 85 ? 11.110 7.823 -11.405 1.00 84.19 85 PRO A CA 1
ATOM 703 C C . PRO A 1 85 ? 10.620 6.810 -10.366 1.00 84.19 85 PRO A C 1
ATOM 705 O O . PRO A 1 85 ? 9.726 6.025 -10.662 1.00 84.19 85 PRO A O 1
ATOM 708 N N . ALA A 1 86 ? 11.147 6.864 -9.138 1.00 85.44 86 ALA A N 1
ATOM 709 C CA . ALA A 1 86 ? 10.714 5.983 -8.057 1.00 85.44 86 ALA A CA 1
ATOM 710 C C . ALA A 1 86 ? 9.225 6.173 -7.728 1.00 85.44 86 ALA A C 1
ATOM 712 O O . ALA A 1 86 ? 8.489 5.191 -7.653 1.00 85.44 86 ALA A O 1
ATOM 713 N N . HIS A 1 87 ? 8.767 7.427 -7.629 1.00 88.56 87 HIS A N 1
ATOM 714 C CA . HIS A 1 87 ? 7.361 7.729 -7.349 1.00 88.56 87 HIS A CA 1
ATOM 715 C C . HIS A 1 87 ? 6.449 7.255 -8.478 1.00 88.56 87 HIS A C 1
ATOM 717 O O . HIS A 1 87 ? 5.399 6.665 -8.232 1.00 88.56 87 HIS A O 1
ATOM 723 N N . PHE A 1 88 ? 6.864 7.465 -9.734 1.00 89.88 88 PHE A N 1
ATOM 724 C CA . PHE A 1 88 ? 6.117 6.960 -10.882 1.00 89.88 88 PHE A CA 1
ATOM 725 C C . PHE A 1 88 ? 5.941 5.443 -10.801 1.00 89.88 88 PHE A C 1
ATOM 727 O O . PHE A 1 88 ? 4.824 4.946 -10.950 1.00 89.88 88 PHE A O 1
ATOM 734 N N . TRP A 1 89 ? 7.026 4.705 -10.555 1.00 91.81 89 TRP A N 1
ATOM 735 C CA . TRP A 1 89 ? 6.967 3.251 -10.536 1.00 91.81 89 TRP A CA 1
ATOM 736 C C . TRP A 1 89 ? 6.156 2.716 -9.358 1.00 91.81 89 TRP A C 1
ATOM 738 O O . TRP A 1 89 ? 5.321 1.850 -9.593 1.00 91.81 89 TRP A O 1
ATOM 748 N N . HIS A 1 90 ? 6.299 3.263 -8.145 1.00 92.50 90 HIS A N 1
ATOM 749 C CA . HIS A 1 90 ? 5.447 2.890 -7.010 1.00 92.50 90 HIS A CA 1
ATOM 750 C C . HIS A 1 90 ? 3.957 3.116 -7.296 1.00 92.50 90 HIS A C 1
ATOM 752 O O . HIS A 1 90 ? 3.119 2.267 -6.982 1.00 92.50 90 HIS A O 1
ATOM 758 N N . SER A 1 91 ? 3.615 4.268 -7.873 1.00 93.44 91 SER A N 1
ATOM 759 C CA . SER A 1 91 ? 2.247 4.618 -8.259 1.00 93.44 91 SER A CA 1
ATOM 760 C C . SER A 1 91 ? 1.711 3.697 -9.356 1.00 93.44 91 SE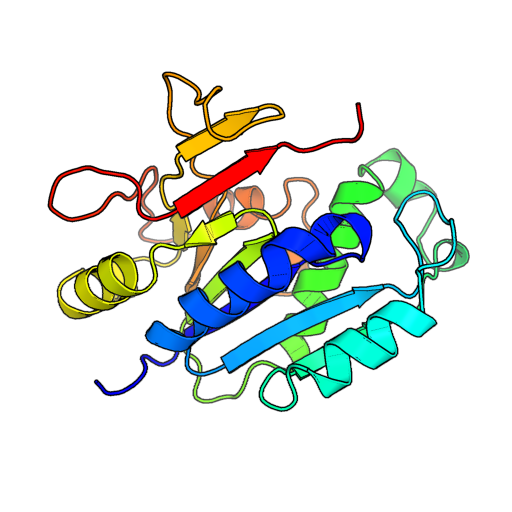R A C 1
ATOM 762 O O . SER A 1 91 ? 0.569 3.234 -9.283 1.00 93.44 91 SER A O 1
ATOM 764 N N . LEU A 1 92 ? 2.548 3.349 -10.338 1.00 94.12 92 LEU A N 1
ATOM 765 C CA . LEU A 1 92 ? 2.205 2.379 -11.372 1.00 94.12 92 LEU A CA 1
ATOM 766 C C . LEU A 1 92 ? 1.978 0.980 -10.784 1.00 94.12 92 LEU A C 1
ATOM 768 O O . LEU A 1 92 ? 0.995 0.342 -11.156 1.00 94.12 92 LEU A O 1
ATOM 772 N N . SER A 1 93 ? 2.812 0.517 -9.844 1.00 96.25 93 SER A N 1
ATOM 773 C CA . SER A 1 93 ? 2.621 -0.765 -9.147 1.00 96.25 93 SER A CA 1
ATOM 774 C C . SER A 1 93 ? 1.229 -0.839 -8.516 1.00 96.25 93 SER A C 1
ATOM 776 O O . SER A 1 93 ? 0.481 -1.792 -8.745 1.00 96.25 93 SER A O 1
ATOM 778 N N . ARG A 1 94 ? 0.844 0.212 -7.780 1.00 96.19 94 ARG A N 1
ATOM 779 C CA . ARG A 1 94 ? -0.464 0.315 -7.118 1.00 96.19 94 ARG A CA 1
ATOM 780 C C . ARG A 1 94 ? -1.601 0.328 -8.138 1.00 96.19 94 ARG A C 1
ATOM 782 O O . ARG A 1 94 ? -2.580 -0.393 -7.961 1.00 96.19 94 ARG A O 1
ATOM 789 N N . LEU A 1 95 ? -1.465 1.087 -9.227 1.00 96.44 95 LEU A N 1
ATOM 790 C CA . LEU A 1 95 ? -2.454 1.111 -10.306 1.00 96.44 95 LEU A CA 1
ATOM 791 C C . LEU A 1 95 ? -2.646 -0.266 -10.953 1.00 96.44 95 LEU A C 1
ATOM 793 O O . LEU A 1 95 ? -3.780 -0.671 -11.200 1.00 96.44 95 LEU A O 1
AT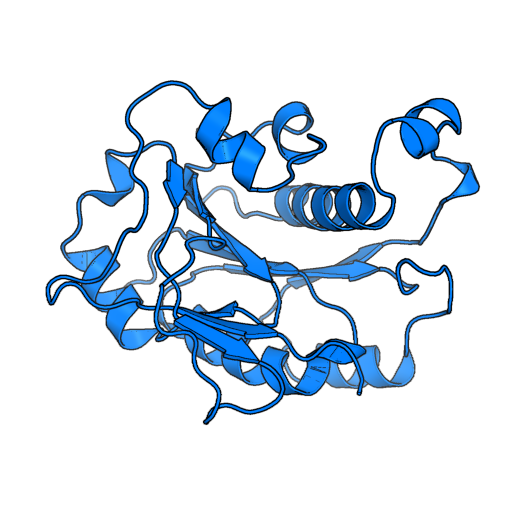OM 797 N N . LEU A 1 96 ? -1.558 -0.978 -11.242 1.00 97.44 96 LEU A N 1
ATOM 798 C CA . LEU A 1 96 ? -1.625 -2.300 -11.858 1.00 97.44 96 LEU A CA 1
ATOM 799 C C . LEU A 1 96 ? -2.275 -3.313 -10.916 1.00 97.44 96 LEU A C 1
ATOM 801 O O . LEU A 1 96 ? -3.156 -4.050 -11.347 1.00 97.44 96 LEU A O 1
ATOM 805 N N . ALA A 1 97 ? -1.931 -3.291 -9.625 1.00 98.06 97 ALA A N 1
ATOM 806 C CA . ALA A 1 97 ? -2.596 -4.118 -8.621 1.00 98.06 97 ALA A CA 1
ATOM 807 C C . ALA A 1 97 ? -4.105 -3.834 -8.543 1.00 98.06 97 ALA A C 1
ATOM 809 O O . ALA A 1 97 ? -4.905 -4.764 -8.469 1.00 98.06 97 ALA A O 1
ATOM 810 N N . MET A 1 98 ? -4.513 -2.564 -8.636 1.00 97.50 98 MET A N 1
ATOM 811 C CA . MET A 1 98 ? -5.923 -2.164 -8.588 1.00 97.50 98 MET A CA 1
ATOM 812 C C . MET A 1 98 ? -6.796 -2.790 -9.685 1.00 97.50 98 MET A C 1
ATOM 814 O O . MET A 1 98 ? -8.003 -2.915 -9.487 1.00 97.50 98 MET A O 1
ATOM 818 N N . GLN A 1 99 ? -6.213 -3.218 -10.810 1.00 97.12 99 GLN A N 1
ATOM 819 C CA . GLN A 1 99 ? -6.943 -3.912 -11.880 1.00 97.12 99 GLN A CA 1
ATOM 820 C C . GLN A 1 99 ? -7.395 -5.326 -11.485 1.00 97.12 99 GLN A C 1
ATOM 822 O O . GLN A 1 99 ? -8.276 -5.882 -12.133 1.00 97.12 99 GLN A O 1
ATOM 827 N N . TYR A 1 100 ? -6.816 -5.891 -10.422 1.00 98.06 100 TYR A N 1
ATOM 828 C CA . TYR A 1 100 ? -7.091 -7.243 -9.931 1.00 98.06 100 TYR A CA 1
ATOM 829 C C . TYR A 1 100 ? -7.908 -7.252 -8.632 1.00 98.06 100 TYR A C 1
ATOM 831 O O . TYR A 1 100 ? -8.105 -8.309 -8.039 1.00 98.06 100 TYR A O 1
ATOM 839 N N . VAL A 1 101 ? -8.372 -6.091 -8.156 1.00 97.94 101 VAL A N 1
ATOM 840 C CA . VAL A 1 101 ? -9.183 -6.008 -6.934 1.00 97.94 101 VAL A CA 1
ATOM 841 C C . VAL A 1 101 ? -10.578 -6.585 -7.189 1.00 97.94 101 VAL A C 1
ATOM 843 O O . VAL A 1 101 ? -11.324 -6.062 -8.019 1.00 97.94 101 VAL A O 1
ATOM 846 N N . ASP A 1 102 ? -10.960 -7.614 -6.429 1.00 97.38 102 ASP A N 1
ATOM 847 C CA . ASP A 1 102 ? -12.250 -8.300 -6.582 1.00 97.38 102 ASP A CA 1
ATOM 848 C C . ASP A 1 102 ? -13.423 -7.340 -6.364 1.00 97.38 102 ASP A C 1
ATOM 850 O O . ASP A 1 102 ? -13.401 -6.531 -5.438 1.00 97.38 102 ASP A O 1
ATOM 854 N N . ASP A 1 103 ? -14.502 -7.459 -7.139 1.00 96.31 103 ASP A N 1
ATOM 855 C CA . ASP A 1 103 ? -15.678 -6.567 -7.070 1.00 96.31 103 ASP A CA 1
ATOM 856 C C . ASP A 1 103 ? -16.366 -6.505 -5.698 1.00 96.31 103 ASP A C 1
ATOM 858 O O . ASP A 1 103 ? -17.066 -5.542 -5.395 1.00 96.31 103 ASP A O 1
ATOM 862 N N . THR A 1 104 ? -16.133 -7.497 -4.833 1.00 96.75 104 THR A N 1
ATOM 863 C CA . THR A 1 104 ? -16.651 -7.508 -3.452 1.00 96.75 104 THR A CA 1
ATOM 864 C C . THR A 1 104 ? -15.821 -6.682 -2.465 1.00 96.75 104 THR A C 1
ATOM 866 O O . THR A 1 104 ? -16.185 -6.594 -1.293 1.00 96.75 104 THR A O 1
ATOM 869 N N . ILE A 1 105 ? -14.688 -6.122 -2.899 1.00 98.12 105 ILE A N 1
ATOM 870 C CA . ILE A 1 105 ? -13.822 -5.265 -2.087 1.00 98.12 105 ILE A CA 1
ATOM 871 C C . ILE A 1 105 ? -14.324 -3.824 -2.139 1.00 98.12 105 ILE A C 1
ATOM 873 O O . ILE A 1 105 ? -14.443 -3.225 -3.208 1.00 98.12 105 ILE A O 1
ATOM 877 N N . GLU A 1 106 ? -14.532 -3.242 -0.964 1.00 97.94 106 GLU A N 1
ATOM 878 C CA . GLU A 1 106 ? -15.035 -1.878 -0.785 1.00 97.94 106 GLU A CA 1
ATOM 879 C C . GLU A 1 106 ? -13.924 -0.894 -0.417 1.00 97.94 106 GLU A C 1
ATOM 881 O O . GLU A 1 106 ? -14.003 0.291 -0.743 1.00 97.94 106 GLU A O 1
ATOM 886 N N . THR A 1 107 ? -12.872 -1.374 0.245 1.00 98.44 107 THR A N 1
ATOM 887 C CA . THR A 1 107 ? -11.791 -0.540 0.775 1.00 98.44 107 THR A CA 1
ATOM 888 C C . THR A 1 107 ? -10.436 -1.135 0.405 1.00 98.44 107 THR A C 1
ATOM 890 O O . THR A 1 107 ? -10.261 -2.351 0.375 1.00 98.44 107 THR A O 1
ATOM 893 N N . VAL A 1 108 ? -9.460 -0.278 0.127 1.00 98.62 108 VAL A N 1
ATOM 894 C CA . VAL A 1 108 ? -8.098 -0.674 -0.234 1.00 98.62 108 VAL A CA 1
ATOM 895 C C . VAL A 1 108 ? -7.124 -0.073 0.767 1.00 98.62 108 VAL A C 1
ATOM 897 O O . VAL A 1 108 ? -7.211 1.110 1.091 1.00 98.62 108 VAL A O 1
ATOM 900 N N . LEU A 1 109 ? -6.216 -0.902 1.267 1.00 98.75 109 LEU A N 1
ATOM 901 C CA . LEU A 1 109 ? -5.088 -0.509 2.097 1.00 98.75 109 LEU A CA 1
ATOM 902 C C . LEU A 1 109 ? -3.825 -0.531 1.230 1.00 98.75 109 LEU A C 1
ATOM 904 O O . LEU A 1 109 ? -3.456 -1.590 0.728 1.00 98.75 109 LEU A O 1
ATOM 908 N N . PHE A 1 110 ? -3.171 0.616 1.071 1.00 98.56 110 PHE A N 1
ATOM 909 C CA . PHE A 1 110 ? -1.887 0.728 0.383 1.00 98.56 110 PHE A CA 1
ATOM 910 C C . PHE A 1 110 ? -0.749 0.780 1.394 1.00 98.56 110 PHE A C 1
ATOM 912 O O . PHE A 1 110 ? -0.636 1.755 2.147 1.00 98.56 110 PHE A O 1
ATOM 919 N N . ILE A 1 111 ? 0.099 -0.245 1.353 1.00 97.94 111 ILE A N 1
ATOM 920 C CA . ILE A 1 111 ? 1.315 -0.348 2.153 1.00 97.94 111 ILE A CA 1
ATOM 921 C C . ILE A 1 111 ? 2.514 -0.707 1.279 1.00 97.94 111 ILE A C 1
ATOM 923 O O . ILE A 1 111 ? 2.367 -1.350 0.239 1.00 97.94 111 ILE A O 1
ATOM 927 N N . ASP A 1 112 ? 3.693 -0.297 1.714 1.00 96.56 112 ASP A N 1
ATOM 928 C CA . ASP A 1 112 ? 4.958 -0.824 1.210 1.00 96.56 112 ASP A CA 1
ATOM 929 C C . ASP A 1 112 ? 5.364 -2.043 2.068 1.00 96.56 112 ASP A C 1
ATOM 931 O O . ASP A 1 112 ? 4.795 -2.285 3.141 1.00 96.56 112 ASP A O 1
ATOM 935 N N . ALA A 1 113 ? 6.277 -2.893 1.593 1.00 96.94 113 ALA A N 1
ATOM 936 C CA . ALA A 1 113 ? 6.610 -4.132 2.299 1.00 96.94 113 ALA A CA 1
ATOM 937 C C . ALA A 1 113 ? 7.192 -3.884 3.708 1.00 96.94 113 ALA A C 1
ATOM 939 O O . ALA A 1 113 ? 7.085 -4.774 4.557 1.00 96.94 113 ALA A O 1
ATOM 940 N N . ASP A 1 114 ? 7.739 -2.690 3.969 1.00 95.94 114 ASP A N 1
ATOM 941 C CA . ASP A 1 114 ? 8.202 -2.158 5.267 1.00 95.94 114 ASP A CA 1
ATOM 942 C C . ASP A 1 114 ? 7.141 -1.803 6.249 1.00 95.94 114 ASP A C 1
ATOM 944 O O . ASP A 1 114 ? 7.468 -1.626 7.420 1.00 95.94 114 ASP A O 1
ATOM 948 N N . GLU A 1 115 ? 5.914 -1.654 5.798 1.00 97.38 115 GLU A N 1
ATOM 949 C CA . GLU A 1 115 ? 4.852 -1.105 6.607 1.00 97.38 115 GLU A CA 1
ATOM 950 C C . GLU A 1 115 ? 4.039 -2.257 7.193 1.00 97.38 115 GLU A C 1
ATOM 952 O O . GLU A 1 115 ? 2.903 -2.548 6.813 1.00 97.38 115 GLU A O 1
ATOM 957 N N . VAL A 1 116 ? 4.667 -2.956 8.137 1.00 98.12 116 VAL A N 1
ATOM 958 C CA . VAL A 1 116 ? 4.107 -4.135 8.793 1.00 98.12 116 VAL A CA 1
ATOM 959 C C . VAL A 1 116 ? 3.030 -3.689 9.784 1.00 98.12 116 VAL A C 1
ATOM 961 O O . VAL A 1 116 ? 3.298 -2.972 10.748 1.00 98.12 116 VAL A O 1
ATOM 964 N N . SER A 1 117 ? 1.794 -4.135 9.577 1.00 98.31 117 SER A N 1
ATOM 965 C CA . SER A 1 117 ? 0.682 -3.883 10.502 1.00 98.31 117 SER A CA 1
ATOM 966 C C . SER A 1 117 ? 0.749 -4.775 11.747 1.00 98.31 117 SER A C 1
ATOM 968 O O . SER A 1 117 ? 1.071 -5.954 11.626 1.00 98.31 117 SER A O 1
ATOM 970 N N . ASP A 1 118 ? 0.284 -4.300 12.902 1.00 98.38 118 ASP A N 1
ATOM 971 C CA . ASP A 1 118 ? -0.281 -5.179 13.932 1.00 98.38 118 ASP A CA 1
ATOM 972 C C . ASP A 1 118 ? -1.693 -5.589 13.492 1.00 98.38 118 ASP A C 1
ATOM 974 O O . ASP A 1 118 ? -2.688 -4.891 13.716 1.00 98.38 118 ASP A O 1
ATOM 978 N N . GLY A 1 119 ? -1.787 -6.737 12.824 1.00 98.00 119 GLY A N 1
ATOM 979 C CA . GLY A 1 119 ? -3.016 -7.175 12.178 1.00 98.00 119 GLY A CA 1
ATOM 980 C C . GLY A 1 119 ? -4.144 -7.488 13.1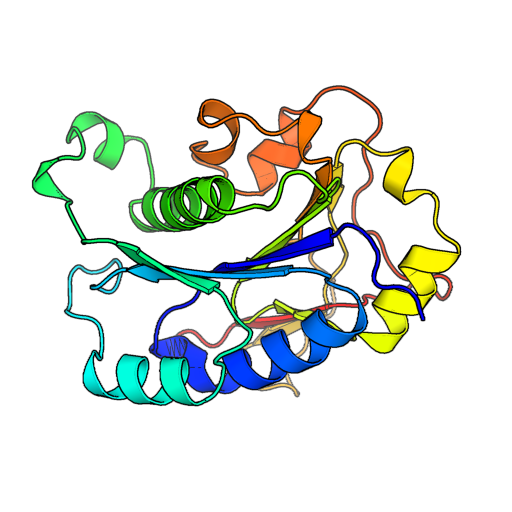62 1.00 98.00 119 GLY A C 1
ATOM 981 O O . GLY A 1 119 ? -5.309 -7.324 12.810 1.00 98.00 119 GLY A O 1
ATOM 982 N N . ARG A 1 120 ? -3.845 -7.886 14.410 1.00 97.44 120 ARG A N 1
ATOM 983 C CA . ARG A 1 120 ? -4.885 -8.141 15.429 1.00 97.44 120 ARG A CA 1
ATOM 984 C C . ARG A 1 120 ? -5.435 -6.844 16.004 1.00 97.44 120 ARG A C 1
ATOM 986 O O . ARG A 1 120 ? -6.638 -6.756 16.254 1.00 97.44 120 ARG A O 1
ATOM 993 N N . ARG A 1 121 ? -4.578 -5.852 16.264 1.00 97.62 121 ARG A N 1
ATOM 994 C CA . ARG A 1 121 ? -5.027 -4.515 16.684 1.00 97.62 121 ARG A CA 1
ATOM 995 C C . ARG A 1 121 ? -5.830 -3.854 15.577 1.00 97.62 121 ARG A C 1
ATOM 997 O O . ARG A 1 121 ? -6.942 -3.411 15.845 1.00 97.62 121 ARG A O 1
ATOM 1004 N N . PHE A 1 122 ? -5.334 -3.897 14.343 1.00 98.25 122 PHE A N 1
ATOM 1005 C CA . PHE A 1 122 ? -6.033 -3.300 13.213 1.00 98.25 122 PHE A CA 1
ATOM 1006 C C . PHE A 1 122 ? -7.364 -3.998 12.909 1.00 98.25 122 PHE A C 1
ATOM 1008 O O . PHE A 1 122 ? -8.367 -3.320 12.715 1.00 98.25 122 PHE A O 1
ATOM 1015 N N . ALA A 1 123 ? -7.430 -5.335 12.968 1.00 97.75 123 ALA A N 1
ATOM 1016 C CA . ALA A 1 123 ? -8.691 -6.069 12.816 1.00 97.75 123 ALA A CA 1
ATOM 1017 C C . ALA A 1 123 ? -9.746 -5.650 13.852 1.00 97.75 123 ALA A C 1
ATOM 1019 O O . ALA A 1 123 ? -10.887 -5.404 13.476 1.00 97.75 123 ALA A O 1
ATOM 1020 N N . ARG A 1 124 ? -9.361 -5.524 15.131 1.00 97.06 124 ARG A N 1
ATOM 1021 C CA . ARG A 1 124 ? -10.262 -5.040 16.194 1.00 97.06 124 ARG A CA 1
ATOM 1022 C C . ARG A 1 124 ? -10.694 -3.596 15.952 1.00 97.06 124 ARG A C 1
ATOM 1024 O O . ARG A 1 124 ? -11.870 -3.278 16.042 1.00 97.06 124 ARG A O 1
ATOM 1031 N N . TRP A 1 125 ? -9.761 -2.726 15.572 1.00 97.94 125 TRP A N 1
ATOM 1032 C CA . TRP A 1 125 ? -10.088 -1.344 15.231 1.00 97.94 125 TRP A CA 1
ATOM 1033 C C . TRP A 1 125 ? -11.079 -1.249 14.058 1.00 97.94 125 TRP A C 1
ATOM 1035 O O . TRP A 1 125 ? -12.005 -0.445 14.096 1.00 97.94 125 TRP A O 1
ATOM 1045 N N . LEU A 1 126 ? -10.959 -2.104 13.040 1.00 97.44 126 LEU A N 1
ATOM 1046 C CA . LEU A 1 126 ? -11.906 -2.177 11.917 1.00 97.44 126 LEU A CA 1
ATOM 1047 C C . LEU A 1 126 ? -13.305 -2.686 12.310 1.00 97.44 126 LEU A C 1
ATOM 1049 O O . LEU A 1 126 ? -14.251 -2.526 11.535 1.00 97.44 126 LEU A O 1
ATOM 1053 N N . GLU A 1 127 ? -13.459 -3.358 13.451 1.00 95.62 127 GLU A N 1
ATOM 1054 C CA . GLU A 1 127 ? -14.768 -3.807 13.937 1.00 95.62 127 GLU A CA 1
ATOM 1055 C C . GLU A 1 127 ? -15.579 -2.657 14.530 1.00 95.62 127 GLU A C 1
ATOM 1057 O O . GLU A 1 127 ? -16.765 -2.555 14.219 1.00 95.62 127 GLU A O 1
ATOM 1062 N N . ASP A 1 128 ? -14.920 -1.769 15.277 1.00 95.31 128 ASP A N 1
ATOM 1063 C CA . ASP A 1 128 ? -15.586 -0.754 16.101 1.00 95.31 128 ASP A CA 1
ATOM 1064 C C . ASP A 1 128 ? -15.389 0.694 15.604 1.00 95.31 128 ASP A C 1
ATOM 1066 O O . ASP A 1 128 ? -15.966 1.629 16.160 1.00 95.31 128 ASP A O 1
ATOM 1070 N N . SER A 1 129 ? -14.560 0.920 14.579 1.00 96.50 129 SER A N 1
ATOM 1071 C CA . SER A 1 129 ? -14.288 2.266 14.049 1.00 96.50 129 SER A CA 1
ATOM 1072 C C . SER A 1 129 ? -15.304 2.742 13.007 1.00 96.50 129 SER A C 1
ATOM 1074 O O . SER A 1 129 ? -16.058 1.983 12.401 1.00 96.50 129 SER A O 1
ATOM 1076 N N . ASP A 1 130 ? -15.262 4.045 12.732 1.00 96.06 130 ASP A N 1
ATOM 1077 C CA . ASP A 1 130 ? -16.058 4.745 11.725 1.00 96.06 130 ASP A CA 1
ATOM 1078 C C . ASP A 1 130 ? -15.350 4.848 10.359 1.00 96.06 130 ASP A C 1
ATOM 1080 O O . ASP A 1 130 ? -15.608 5.769 9.577 1.00 96.06 130 ASP A O 1
ATOM 1084 N N . TYR A 1 131 ? -14.443 3.918 10.038 1.00 97.06 131 TYR A N 1
ATOM 1085 C CA . TYR A 1 131 ? -13.595 4.038 8.846 1.00 97.06 131 TYR A CA 1
ATOM 1086 C C . TYR A 1 131 ? -14.391 4.114 7.533 1.00 97.06 131 TYR A C 1
ATOM 1088 O O . TYR A 1 131 ? -13.997 4.818 6.605 1.00 97.06 131 TYR A O 1
ATOM 1096 N N . HIS A 1 132 ? -15.553 3.458 7.474 1.00 95.06 132 HIS A N 1
ATOM 1097 C CA . HIS A 1 132 ? -16.472 3.509 6.334 1.00 95.06 132 HIS A CA 1
ATOM 1098 C C . HIS A 1 132 ? -17.074 4.902 6.082 1.00 95.06 132 HIS A C 1
ATOM 1100 O O . HIS A 1 132 ? -17.512 5.191 4.969 1.00 95.06 132 HIS A O 1
ATOM 1106 N N . GLN A 1 133 ? -17.106 5.773 7.097 1.00 97.00 133 GLN A N 1
ATOM 1107 C CA . GLN A 1 133 ? -17.609 7.147 6.972 1.00 97.00 133 GLN A CA 1
ATOM 1108 C C . GLN A 1 133 ? -16.581 8.094 6.340 1.00 97.00 133 GLN A C 1
ATOM 1110 O O . GLN A 1 133 ? -16.920 9.218 5.974 1.00 97.00 133 GLN A O 1
ATOM 1115 N N . HIS A 1 134 ? -15.336 7.640 6.188 1.00 98.38 134 HIS A N 1
ATOM 1116 C CA . HIS A 1 134 ? -14.244 8.416 5.624 1.00 98.38 134 HIS A CA 1
ATOM 1117 C C . HIS A 1 134 ? -13.898 7.900 4.235 1.00 98.38 134 HIS A C 1
ATOM 1119 O O . HIS A 1 134 ? -13.828 6.694 3.992 1.00 98.38 134 HIS A O 1
ATOM 1125 N N . VAL A 1 135 ? -13.666 8.830 3.313 1.00 98.31 135 VAL A N 1
ATOM 1126 C CA . VAL A 1 135 ? -13.234 8.513 1.949 1.00 98.31 135 V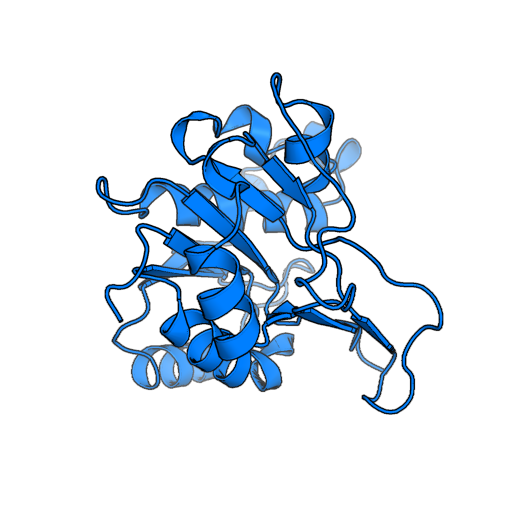AL A CA 1
ATOM 1127 C C . VAL A 1 135 ? -11.791 8.014 1.957 1.00 98.31 135 VAL A C 1
ATOM 1129 O O . VAL A 1 135 ? -11.467 7.069 1.241 1.00 98.31 135 VAL A O 1
ATOM 1132 N N . VAL A 1 136 ? -10.946 8.620 2.791 1.00 98.44 136 VAL A N 1
ATOM 1133 C CA . VAL A 1 136 ? -9.531 8.277 2.931 1.00 98.44 136 VAL A CA 1
ATOM 1134 C C . VAL A 1 136 ? -9.042 8.556 4.349 1.00 98.44 136 VAL A C 1
ATOM 1136 O O . VAL A 1 136 ? -9.402 9.560 4.974 1.00 98.44 136 VAL A O 1
ATOM 1139 N N . LEU A 1 137 ? -8.212 7.648 4.849 1.00 98.69 137 LEU A N 1
ATOM 1140 C CA . LEU A 1 137 ? -7.565 7.703 6.147 1.00 98.69 137 LEU A CA 1
ATOM 1141 C C . LEU A 1 137 ? -6.057 7.541 5.971 1.00 98.69 137 LEU A C 1
ATOM 1143 O O . LEU A 1 137 ? -5.615 6.586 5.333 1.00 98.69 137 LEU A O 1
ATOM 1147 N N . LYS A 1 138 ? -5.283 8.438 6.587 1.00 98.56 138 LYS A N 1
ATOM 1148 C CA . LYS A 1 138 ? -3.846 8.229 6.803 1.00 98.56 138 LYS A CA 1
ATOM 1149 C C . LYS A 1 138 ? -3.633 7.631 8.189 1.00 98.56 138 LYS A C 1
ATOM 1151 O O . LYS A 1 138 ? -3.970 8.267 9.195 1.00 98.56 138 LYS A O 1
ATOM 1156 N N . LEU A 1 139 ? -3.144 6.397 8.235 1.00 98.62 139 LEU A N 1
ATOM 1157 C CA . LEU A 1 139 ? -2.968 5.628 9.464 1.00 98.62 139 LEU A CA 1
ATOM 1158 C C . LEU A 1 139 ? -1.604 5.945 10.064 1.00 98.62 139 LEU A C 1
ATOM 1160 O O . LEU A 1 139 ? -0.608 5.942 9.351 1.00 98.62 139 LEU A O 1
ATOM 1164 N N . ALA A 1 140 ? -1.571 6.232 11.364 1.00 98.25 140 ALA A N 1
ATOM 1165 C CA . ALA A 1 140 ? -0.326 6.506 12.059 1.00 98.25 140 ALA A CA 1
ATOM 1166 C C . ALA A 1 140 ? 0.567 5.259 12.067 1.00 98.25 140 ALA A C 1
ATOM 1168 O O . ALA A 1 140 ? 0.086 4.140 12.285 1.00 98.25 140 ALA A O 1
ATOM 1169 N N . ASN A 1 141 ? 1.869 5.469 11.899 1.00 98.00 141 ASN A N 1
ATOM 1170 C CA . ASN A 1 141 ? 2.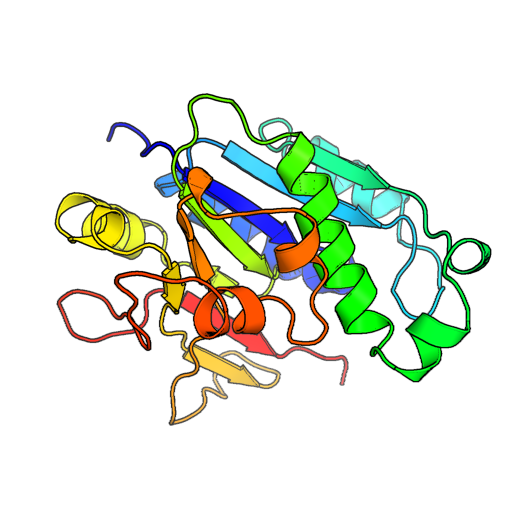872 4.420 11.969 1.00 98.00 141 ASN A CA 1
ATOM 1171 C C . ASN A 1 141 ? 4.058 4.838 12.845 1.00 98.00 141 ASN A C 1
ATOM 1173 O O . ASN A 1 141 ? 4.496 5.993 12.851 1.00 98.00 141 ASN A O 1
ATOM 1177 N N . TYR A 1 142 ? 4.600 3.864 13.574 1.00 97.44 142 TYR A N 1
ATOM 1178 C CA . TYR A 1 142 ? 5.950 3.969 14.107 1.00 97.44 142 TYR A CA 1
ATOM 1179 C C . TYR A 1 142 ? 6.944 3.983 12.946 1.00 97.44 142 TYR A C 1
ATOM 1181 O O . TYR A 1 142 ? 6.697 3.353 11.916 1.00 97.44 142 TYR A O 1
ATOM 1189 N N . TRP A 1 143 ? 8.066 4.675 13.120 1.00 95.88 143 TRP A N 1
ATOM 1190 C CA . TRP A 1 143 ? 9.140 4.709 12.134 1.00 95.88 143 TRP A CA 1
ATOM 1191 C C . TRP A 1 143 ? 10.457 4.274 12.772 1.00 95.88 143 TRP A C 1
ATOM 1193 O O . TRP A 1 143 ? 10.784 4.727 13.872 1.00 95.88 143 TRP A O 1
ATOM 1203 N N . TYR A 1 144 ? 11.196 3.398 12.097 1.00 94.50 144 TYR A N 1
ATOM 1204 C CA . TYR A 1 144 ? 12.447 2.813 12.584 1.00 94.50 144 TYR A CA 1
ATOM 1205 C C . TYR A 1 144 ? 13.571 3.039 11.578 1.00 94.50 144 TYR A C 1
ATOM 1207 O O . TYR A 1 144 ? 13.377 2.812 10.388 1.00 94.50 144 TYR A O 1
ATOM 1215 N N . PHE A 1 145 ? 14.762 3.416 12.044 1.00 90.12 145 PHE A N 1
ATOM 1216 C CA . PHE A 1 145 ? 15.927 3.622 11.181 1.00 90.12 145 PHE A CA 1
ATOM 1217 C C . PHE A 1 145 ? 16.978 2.536 11.364 1.00 90.12 145 PHE A C 1
ATOM 1219 O O . PHE A 1 145 ? 17.556 2.434 12.442 1.00 90.12 145 PHE A O 1
ATOM 1226 N N . ARG A 1 146 ? 17.316 1.794 10.303 1.00 81.62 146 ARG A N 1
ATOM 1227 C CA . ARG A 1 146 ? 18.332 0.713 10.284 1.00 81.62 146 ARG A CA 1
ATOM 1228 C C . ARG A 1 146 ? 18.003 -0.505 11.152 1.00 81.62 146 ARG A C 1
ATOM 1230 O O . ARG A 1 146 ? 18.089 -1.627 10.661 1.00 81.62 146 ARG A O 1
ATOM 1237 N N . GLU A 1 147 ? 17.624 -0.302 12.411 1.00 82.12 147 GLU A N 1
ATOM 1238 C CA . GLU A 1 147 ? 17.331 -1.342 13.395 1.00 82.12 147 GLU A CA 1
ATOM 1239 C C . GLU A 1 147 ? 16.057 -1.018 14.199 1.00 82.12 147 GLU A C 1
ATOM 1241 O O . GLU A 1 147 ? 15.777 0.155 14.460 1.00 82.12 147 GLU A O 1
ATOM 1246 N N . PRO A 1 148 ? 15.300 -2.030 14.672 1.00 83.69 148 PRO A N 1
ATOM 1247 C CA . PRO A 1 148 ? 14.062 -1.815 15.434 1.00 83.69 148 PRO A CA 1
ATOM 1248 C C . PRO A 1 148 ? 14.231 -1.041 16.751 1.00 83.69 148 PRO A C 1
ATOM 1250 O O . PRO A 1 148 ? 13.260 -0.515 17.284 1.00 83.69 148 PRO A O 1
ATOM 1253 N N . ILE A 1 149 ? 15.450 -0.963 17.289 1.00 87.62 149 ILE A N 1
ATOM 1254 C CA . ILE A 1 149 ? 15.747 -0.186 18.502 1.00 87.62 149 ILE A CA 1
ATOM 1255 C C . ILE A 1 149 ? 15.846 1.323 18.233 1.00 87.62 149 ILE A C 1
ATOM 1257 O O . ILE A 1 149 ? 15.785 2.125 19.162 1.00 87.62 149 ILE A O 1
ATOM 1261 N N . HIS A 1 150 ? 15.991 1.728 16.971 1.00 90.19 150 HIS A N 1
ATOM 1262 C CA . HIS A 1 150 ? 16.131 3.121 16.554 1.00 90.19 150 HIS A CA 1
ATOM 1263 C C . HIS A 1 150 ? 14.796 3.672 16.062 1.00 90.19 150 HIS A C 1
ATOM 1265 O O . HIS A 1 150 ? 14.636 4.051 14.901 1.00 90.19 150 HIS A O 1
ATOM 1271 N N . GLN A 1 151 ? 13.822 3.689 16.964 1.00 93.44 151 GLN A N 1
ATOM 1272 C CA . GLN A 1 151 ? 12.506 4.245 16.693 1.00 93.44 151 GLN A CA 1
ATOM 1273 C C . GLN A 1 151 ? 12.527 5.780 16.778 1.00 93.44 151 GLN A C 1
ATOM 1275 O O . GLN A 1 151 ? 13.075 6.350 17.724 1.00 93.44 151 GLN A O 1
ATOM 1280 N N . ALA A 1 152 ? 11.886 6.457 15.825 1.00 93.25 152 ALA A N 1
ATOM 1281 C CA . ALA A 1 152 ? 11.652 7.894 15.902 1.00 93.25 152 ALA A CA 1
ATOM 1282 C C . ALA A 1 152 ? 10.728 8.263 17.076 1.00 93.25 152 ALA A C 1
ATOM 1284 O O . ALA A 1 152 ? 9.780 7.549 17.411 1.00 93.25 152 ALA A O 1
ATOM 1285 N N . ALA A 1 153 ? 10.974 9.438 17.664 1.00 93.25 153 ALA A N 1
ATOM 1286 C CA . ALA A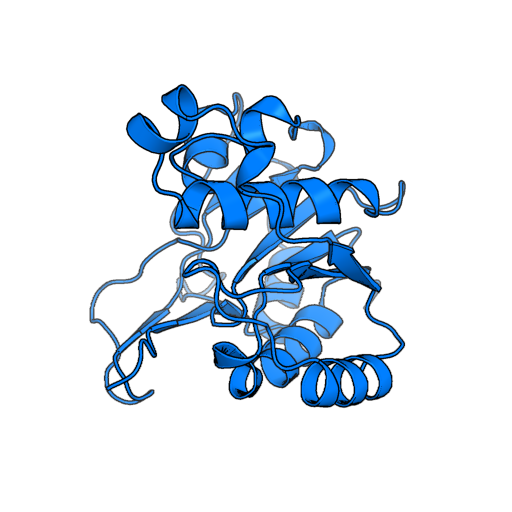 1 153 ? 10.137 10.001 18.726 1.00 93.25 153 ALA A CA 1
ATOM 1287 C C . ALA A 1 153 ? 8.793 10.554 18.214 1.00 93.25 153 ALA A C 1
ATOM 1289 O O . ALA A 1 153 ? 7.885 10.803 19.003 1.00 93.25 153 ALA A O 1
ATOM 1290 N N . VAL A 1 154 ? 8.673 10.767 16.901 1.00 93.69 154 VAL A N 1
ATOM 1291 C CA . VAL A 1 154 ? 7.478 11.299 16.242 1.00 93.69 154 VAL A CA 1
ATOM 1292 C C . VAL A 1 154 ? 6.948 10.241 15.282 1.00 93.69 154 VAL A C 1
ATOM 1294 O O . VAL A 1 154 ? 7.726 9.567 14.611 1.00 93.69 154 VAL A O 1
ATOM 1297 N N . TRP A 1 155 ? 5.627 10.089 15.237 1.00 94.94 155 TRP A N 1
ATOM 1298 C CA . TRP A 1 155 ? 4.961 9.181 14.305 1.00 94.94 155 TRP A CA 1
ATOM 1299 C C . TRP A 1 155 ? 4.828 9.806 12.923 1.00 94.94 155 TRP A C 1
ATOM 1301 O O . TRP A 1 155 ? 4.643 11.019 12.786 1.00 94.94 155 TRP A O 1
ATOM 1311 N N . GLU A 1 156 ? 4.829 8.947 11.915 1.00 94.50 156 GLU A N 1
ATOM 1312 C CA . GLU A 1 156 ? 4.420 9.298 10.560 1.00 94.50 156 GLU A CA 1
ATOM 1313 C C . GLU A 1 156 ? 2.999 8.785 10.300 1.00 94.50 156 GLU A C 1
ATOM 1315 O O . GLU A 1 156 ? 2.345 8.240 11.195 1.00 94.50 156 GLU A O 1
ATOM 1320 N N . ASP A 1 157 ? 2.485 9.015 9.094 1.00 96.00 157 ASP A N 1
ATOM 1321 C CA . ASP A 1 157 ? 1.206 8.460 8.659 1.00 96.00 157 ASP A CA 1
ATOM 1322 C C . ASP A 1 157 ? 1.218 8.022 7.184 1.00 96.00 157 ASP A C 1
ATOM 1324 O O . ASP A 1 157 ? 0.299 8.333 6.434 1.00 96.00 157 ASP A O 1
ATOM 1328 N N . SER A 1 158 ? 2.273 7.332 6.742 1.00 94.50 158 SER A N 1
ATOM 1329 C CA . SER A 1 158 ? 2.480 6.950 5.331 1.00 94.50 158 SER A CA 1
ATOM 1330 C C . SER A 1 158 ? 1.458 5.934 4.805 1.00 94.50 158 SER A C 1
ATOM 1332 O O . SER A 1 158 ? 1.151 5.912 3.612 1.00 94.50 158 SER A O 1
ATOM 1334 N N . VAL A 1 159 ? 0.873 5.132 5.695 1.00 97.56 159 VAL A N 1
ATOM 1335 C CA . VAL A 1 159 ? -0.106 4.097 5.353 1.00 97.56 159 VAL A CA 1
ATOM 1336 C C . VAL A 1 159 ? -1.463 4.713 5.008 1.00 97.56 159 VAL A C 1
ATOM 1338 O O . VAL A 1 159 ? -2.017 5.500 5.779 1.00 97.56 159 VAL A O 1
ATOM 1341 N N . VAL A 1 160 ? -2.054 4.302 3.880 1.00 98.38 160 VAL A N 1
ATOM 1342 C CA . VAL A 1 160 ? -3.333 4.853 3.402 1.00 98.38 160 VAL A CA 1
ATOM 1343 C C . VAL A 1 160 ? -4.405 3.778 3.277 1.00 98.38 160 VAL A C 1
ATOM 1345 O O . VAL A 1 160 ? -4.246 2.814 2.532 1.00 98.38 160 VAL A O 1
ATOM 1348 N N . LEU A 1 161 ? -5.534 3.989 3.957 1.00 98.69 161 LEU A N 1
ATOM 1349 C CA . LEU A 1 161 ? -6.770 3.224 3.787 1.00 98.69 161 LEU A CA 1
ATOM 1350 C C . LEU A 1 161 ? -7.801 4.096 3.063 1.00 98.69 161 LEU A C 1
ATOM 1352 O O . LEU A 1 161 ? -8.123 5.190 3.520 1.00 98.69 161 LEU A O 1
ATOM 1356 N N . VAL A 1 162 ? -8.333 3.628 1.939 1.00 98.50 162 VAL A N 1
ATOM 1357 C CA . VAL A 1 162 ? -9.173 4.439 1.045 1.00 98.50 162 VAL A CA 1
ATOM 1358 C C . VAL A 1 162 ? -10.348 3.638 0.499 1.00 98.50 162 VAL A C 1
ATOM 1360 O O . VAL A 1 162 ? -10.232 2.450 0.201 1.00 98.50 162 VAL A O 1
ATOM 1363 N N . GLN A 1 163 ? -11.503 4.285 0.356 1.00 98.25 163 GLN A N 1
ATOM 1364 C CA . GLN A 1 163 ? -12.678 3.656 -0.245 1.00 98.25 163 GLN A CA 1
ATOM 1365 C C . GLN A 1 163 ? -12.440 3.434 -1.741 1.00 98.25 163 GLN A C 1
ATOM 1367 O O . GLN A 1 163 ? -12.197 4.390 -2.478 1.00 98.25 163 GLN A O 1
ATOM 1372 N N . ARG A 1 164 ? -12.569 2.187 -2.214 1.00 97.62 164 ARG A N 1
ATOM 1373 C CA . ARG A 1 164 ? -12.296 1.796 -3.609 1.00 97.62 164 ARG A CA 1
ATOM 1374 C C . ARG A 1 164 ? -13.045 2.679 -4.602 1.00 97.62 164 ARG A C 1
ATOM 1376 O O . ARG A 1 164 ? -12.465 3.113 -5.588 1.00 97.62 164 ARG A O 1
ATOM 1383 N N . ARG A 1 165 ? -14.316 2.985 -4.316 1.00 96.56 165 ARG A N 1
ATOM 1384 C CA . ARG A 1 165 ? -15.184 3.820 -5.169 1.00 96.56 165 ARG A CA 1
ATOM 1385 C C . ARG A 1 165 ? -14.644 5.229 -5.444 1.00 96.56 165 ARG A C 1
ATOM 1387 O O . ARG A 1 165 ? -15.121 5.880 -6.362 1.00 96.56 165 ARG A O 1
ATOM 1394 N N . ALA A 1 166 ? -13.721 5.717 -4.617 1.00 96.69 166 ALA A N 1
ATOM 1395 C CA . ALA A 1 166 ? -13.122 7.038 -4.760 1.00 96.69 166 ALA A CA 1
ATOM 1396 C C . ALA A 1 166 ? -11.843 7.016 -5.614 1.00 96.69 166 ALA A C 1
ATOM 1398 O O . ALA A 1 166 ? -11.381 8.065 -6.054 1.00 96.69 166 ALA A O 1
ATOM 1399 N N . LEU A 1 167 ? -11.263 5.837 -5.855 1.00 96.19 167 LEU A N 1
ATOM 1400 C CA . LEU A 1 167 ? -10.028 5.705 -6.614 1.00 96.19 167 LEU A CA 1
ATOM 1401 C C . LEU A 1 167 ? -10.281 5.849 -8.115 1.00 96.19 167 LEU A C 1
ATOM 1403 O O . LEU A 1 167 ? -11.219 5.283 -8.672 1.00 96.19 167 LEU A O 1
ATOM 1407 N N . SER A 1 168 ? -9.378 6.566 -8.777 1.00 95.00 168 SER A N 1
ATOM 1408 C CA . SER A 1 168 ? -9.285 6.633 -10.233 1.00 95.00 168 SER A CA 1
ATOM 1409 C C . SER A 1 168 ? -7.830 6.434 -10.665 1.00 95.00 168 SER A C 1
ATOM 1411 O O . SER A 1 168 ? -6.918 6.750 -9.892 1.00 95.00 168 SER A O 1
ATOM 1413 N N . PRO A 1 169 ? -7.577 5.947 -11.892 1.00 93.56 169 PRO A N 1
ATOM 1414 C CA . PRO A 1 169 ? -6.216 5.816 -12.405 1.00 93.56 169 PRO A CA 1
ATOM 1415 C C . PRO A 1 169 ? -5.413 7.120 -12.361 1.00 93.56 169 PRO A C 1
ATOM 1417 O O . PRO A 1 169 ? -4.239 7.113 -12.010 1.00 93.56 169 PRO A O 1
ATOM 1420 N N . GLN A 1 170 ? -6.055 8.249 -12.667 1.00 91.94 170 GLN A N 1
ATOM 1421 C CA . GLN A 1 170 ? -5.426 9.571 -12.679 1.00 91.94 170 GLN A CA 1
ATOM 1422 C C . GLN A 1 170 ? -4.957 9.993 -11.289 1.00 91.94 170 GLN A C 1
ATOM 1424 O O . GLN A 1 170 ? -3.921 10.639 -11.159 1.00 91.94 170 GLN A O 1
ATOM 1429 N N . LEU A 1 171 ? -5.720 9.629 -10.260 1.00 92.75 171 LEU A N 1
ATOM 1430 C CA . LEU A 1 171 ? -5.394 9.935 -8.878 1.00 92.75 171 LEU A CA 1
ATOM 1431 C C . LEU A 1 171 ? -4.258 9.041 -8.347 1.00 92.75 171 LEU A C 1
ATOM 1433 O O . LEU A 1 171 ? -3.403 9.514 -7.610 1.00 92.75 171 LEU A O 1
ATOM 1437 N N . LEU A 1 172 ? -4.220 7.766 -8.746 1.00 92.56 172 LEU A N 1
ATOM 1438 C CA . LEU A 1 172 ? -3.147 6.846 -8.349 1.00 92.56 172 LEU A CA 1
ATOM 1439 C C . LEU A 1 172 ? -1.800 7.181 -8.996 1.00 92.56 172 LEU A C 1
ATOM 1441 O O . LEU A 1 172 ? -0.775 6.835 -8.429 1.00 92.56 172 LEU A O 1
ATOM 1445 N N . LEU A 1 173 ? -1.793 7.845 -10.156 1.00 90.62 173 LEU A N 1
ATOM 1446 C CA . LEU A 1 173 ? -0.583 8.222 -10.901 1.00 90.62 173 LEU A CA 1
ATOM 1447 C C . LEU A 1 173 ? -0.053 9.628 -10.569 1.00 90.62 173 LEU A C 1
ATOM 1449 O O . LEU A 1 173 ? 0.764 10.168 -11.314 1.00 90.62 173 LEU A O 1
ATOM 1453 N N . GLN A 1 174 ? -0.523 10.240 -9.483 1.00 89.00 174 GLN A N 1
ATOM 1454 C CA . GLN A 1 174 ? -0.042 11.549 -9.043 1.00 89.00 174 GLN A CA 1
ATOM 1455 C C . GLN A 1 174 ? 1.397 11.471 -8.507 1.00 89.00 174 GLN A C 1
ATOM 1457 O O . GLN A 1 174 ? 1.821 10.454 -7.957 1.00 89.00 174 GLN A O 1
ATOM 1462 N N . GLU A 1 175 ? 2.143 12.571 -8.643 1.00 84.19 175 GLU A N 1
ATOM 1463 C CA . GLU A 1 175 ? 3.556 12.655 -8.240 1.00 84.19 175 GLU A CA 1
ATOM 1464 C C . GLU A 1 175 ? 3.762 12.503 -6.728 1.00 84.19 175 GLU A C 1
ATOM 1466 O O . GLU A 1 175 ? 4.738 11.886 -6.300 1.00 84.19 175 GLU A O 1
ATOM 1471 N N . SER A 1 176 ? 2.836 13.027 -5.919 1.00 87.31 176 SER A N 1
ATOM 1472 C CA . SER A 1 176 ? 2.852 12.877 -4.459 1.00 87.31 176 SER A CA 1
ATOM 1473 C C . SER A 1 176 ? 2.314 11.519 -3.986 1.00 87.31 176 SER A C 1
ATOM 1475 O O . SER A 1 176 ? 1.989 11.347 -2.814 1.00 87.31 176 SER A O 1
ATOM 1477 N N . GLU A 1 177 ? 2.220 10.538 -4.888 1.00 89.00 177 GLU A N 1
ATOM 1478 C CA . GLU A 1 177 ? 1.899 9.143 -4.592 1.00 89.00 177 GLU A CA 1
ATOM 1479 C C . GLU A 1 177 ? 0.642 8.984 -3.708 1.00 89.00 177 GLU A C 1
ATOM 1481 O O . GLU A 1 177 ? -0.454 9.429 -4.056 1.00 89.00 177 GLU A O 1
ATOM 1486 N N . ARG A 1 178 ? 0.787 8.332 -2.546 1.00 93.06 178 ARG A N 1
ATOM 1487 C CA . ARG A 1 178 ? -0.289 8.067 -1.588 1.00 93.06 178 ARG A CA 1
ATOM 1488 C C . ARG A 1 178 ? -0.808 9.346 -0.927 1.00 93.06 178 ARG A C 1
ATOM 1490 O O . ARG A 1 178 ? -1.986 9.393 -0.570 1.00 93.06 178 ARG A O 1
ATOM 1497 N N . ASP A 1 179 ? 0.014 10.391 -0.820 1.00 94.25 179 ASP A N 1
ATOM 1498 C CA . ASP A 1 179 ? -0.405 11.676 -0.250 1.00 94.25 179 ASP A CA 1
ATOM 1499 C C . ASP A 1 179 ? -1.426 12.373 -1.143 1.00 94.25 179 ASP A C 1
ATOM 1501 O O . ASP A 1 179 ? -2.394 12.944 -0.637 1.00 94.25 179 ASP A O 1
ATOM 1505 N N . ALA A 1 180 ? -1.305 12.217 -2.465 1.00 93.69 180 ALA A N 1
ATOM 1506 C CA . ALA A 1 180 ? -2.289 12.733 -3.408 1.00 93.69 180 ALA A CA 1
ATOM 1507 C C . ALA A 1 180 ? -3.699 12.194 -3.139 1.00 93.69 180 ALA A C 1
ATOM 1509 O O . ALA A 1 180 ? -4.674 12.931 -3.293 1.00 93.69 180 ALA A O 1
ATOM 1510 N N . LEU A 1 181 ? -3.822 10.932 -2.698 1.00 95.94 181 LEU A N 1
ATOM 1511 C CA . LEU A 1 181 ? -5.115 10.345 -2.339 1.00 95.94 181 LEU A CA 1
ATOM 1512 C C . LEU A 1 181 ? -5.763 11.143 -1.210 1.00 95.94 181 LEU A C 1
ATOM 1514 O O . LEU A 1 181 ? -6.943 11.478 -1.279 1.00 95.94 181 LEU A O 1
ATOM 1518 N N . TYR A 1 182 ? -4.992 11.474 -0.175 1.00 96.94 182 TYR A N 1
ATOM 1519 C CA . TYR A 1 182 ? -5.500 12.267 0.934 1.00 96.94 182 TYR A CA 1
ATOM 1520 C C . TYR A 1 182 ? -5.787 13.708 0.514 1.00 96.94 182 TYR A C 1
ATOM 1522 O O . TYR A 1 182 ? -6.844 14.250 0.837 1.00 96.94 182 TYR A O 1
ATOM 1530 N N . ASP A 1 183 ? -4.874 14.339 -0.213 1.00 96.62 183 ASP A N 1
ATOM 1531 C CA . ASP A 1 183 ? -4.959 15.766 -0.505 1.00 96.62 183 ASP A CA 1
ATOM 1532 C C . ASP A 1 183 ? -6.063 16.081 -1.519 1.00 96.62 183 ASP A C 1
ATOM 1534 O O . ASP A 1 183 ? -6.831 17.025 -1.318 1.00 96.62 183 ASP A O 1
ATOM 1538 N N . GLN A 1 184 ? -6.213 15.251 -2.554 1.00 96.62 184 GLN A N 1
ATOM 1539 C CA . GLN A 1 184 ? -7.088 15.536 -3.693 1.00 96.62 184 GLN A CA 1
ATOM 1540 C C . GLN A 1 184 ? -8.489 14.924 -3.574 1.00 96.62 184 GLN A C 1
ATOM 1542 O O . GLN A 1 184 ? -9.420 15.430 -4.204 1.00 96.62 184 GLN A O 1
ATOM 1547 N N . LEU A 1 185 ? -8.690 13.865 -2.774 1.00 96.75 185 LEU A N 1
ATOM 1548 C CA . LEU A 1 185 ? -10.030 13.288 -2.627 1.00 96.75 185 LEU A CA 1
ATOM 1549 C C . LEU A 1 185 ? -10.975 14.240 -1.874 1.00 96.75 185 LEU A C 1
ATOM 1551 O O . LEU A 1 185 ? -10.612 14.761 -0.809 1.00 96.75 185 LEU A O 1
ATOM 1555 N N . PRO A 1 186 ? -12.202 14.458 -2.384 1.00 96.19 186 PRO A N 1
ATOM 1556 C CA . PRO A 1 186 ? -13.231 15.191 -1.662 1.00 96.19 186 PRO A CA 1
ATOM 1557 C C . PRO A 1 186 ? -13.894 14.314 -0.588 1.00 96.19 186 PRO A C 1
ATOM 1559 O O . PRO A 1 186 ? -13.842 13.086 -0.637 1.00 96.19 186 PRO A O 1
ATOM 1562 N N . GLY A 1 187 ? -14.587 14.956 0.356 1.00 96.44 187 GLY A N 1
ATOM 1563 C CA . GLY A 1 187 ? -15.372 14.286 1.398 1.00 96.44 187 GLY A CA 1
ATOM 1564 C C . GLY A 1 187 ? -14.657 14.175 2.751 1.00 96.44 187 GLY A C 1
ATOM 1565 O O . GLY A 1 187 ? -13.640 14.837 2.961 1.00 96.44 187 GLY A O 1
ATOM 1566 N N . PRO A 1 188 ? -15.205 13.388 3.698 1.00 97.88 188 PRO A N 1
ATOM 1567 C CA . PRO A 1 188 ? -14.630 13.238 5.033 1.00 97.88 188 PRO A CA 1
ATOM 1568 C C . PRO A 1 188 ? -13.291 12.496 4.997 1.00 97.88 188 PRO A C 1
ATOM 1570 O O . PRO A 1 188 ? -13.177 11.424 4.396 1.00 97.88 188 PRO A O 1
ATOM 1573 N N . LYS A 1 189 ? -12.283 13.061 5.666 1.00 98.31 189 LYS A N 1
ATOM 1574 C CA . LYS A 1 189 ? -10.906 12.552 5.717 1.00 98.31 189 LYS A CA 1
ATOM 1575 C C . LYS A 1 189 ? -10.349 12.669 7.131 1.00 98.31 189 LYS A C 1
ATOM 1577 O O . LYS A 1 189 ? -10.750 13.566 7.871 1.00 98.31 189 LYS A O 1
ATOM 1582 N N . ARG A 1 190 ? -9.418 11.790 7.507 1.00 98.19 190 ARG A N 1
ATOM 1583 C CA . ARG A 1 190 ? -8.726 11.852 8.808 1.00 98.19 190 ARG A CA 1
ATOM 1584 C C . ARG A 1 190 ? -7.265 11.416 8.671 1.00 98.19 190 ARG A C 1
ATOM 1586 O O . ARG A 1 190 ? -6.959 10.492 7.921 1.00 98.19 190 ARG A O 1
ATOM 1593 N N . ARG A 1 191 ? -6.368 12.093 9.393 1.00 97.44 191 ARG A N 1
ATOM 1594 C CA . ARG A 1 191 ? -4.928 11.782 9.466 1.00 97.44 191 ARG A CA 1
ATOM 1595 C C . ARG A 1 191 ? -4.524 11.297 10.843 1.00 97.44 191 ARG A C 1
ATOM 1597 O O . ARG A 1 191 ? -5.259 11.522 11.803 1.00 97.44 191 ARG A O 1
ATOM 1604 N N . ARG A 1 192 ? -3.328 10.701 10.915 1.00 96.94 192 ARG A N 1
ATOM 1605 C CA . ARG A 1 192 ? -2.726 10.170 12.145 1.00 96.94 192 ARG A CA 1
ATOM 1606 C C . ARG A 1 192 ? -3.689 9.256 12.900 1.00 96.94 192 ARG A C 1
ATOM 1608 O O . ARG A 1 192 ? -3.826 9.349 14.117 1.00 96.94 192 ARG A O 1
ATOM 1615 N N . VAL A 1 193 ? -4.402 8.410 12.159 1.00 98.31 193 VAL A N 1
ATOM 1616 C CA . VAL A 1 193 ? -5.360 7.480 12.752 1.00 98.31 193 VAL A CA 1
ATOM 1617 C C . VAL A 1 193 ? -4.593 6.432 13.544 1.00 98.31 193 VAL A C 1
ATOM 1619 O O . VAL A 1 193 ? -3.854 5.632 12.973 1.00 98.31 193 VAL A O 1
ATOM 1622 N N . ALA A 1 194 ? -4.777 6.470 14.853 1.00 98.12 194 ALA A N 1
ATOM 1623 C CA . ALA A 1 194 ? -4.269 5.501 15.805 1.00 98.12 194 ALA A CA 1
ATOM 1624 C C . ALA A 1 194 ? -5.401 4.562 16.255 1.00 98.12 194 ALA A C 1
ATOM 1626 O O . ALA A 1 194 ? -6.561 4.730 15.859 1.00 98.12 194 ALA A O 1
ATOM 1627 N N . ASP A 1 195 ? -5.071 3.566 17.069 1.00 97.69 195 ASP A N 1
ATOM 1628 C CA . ASP A 1 195 ? -6.077 2.719 17.701 1.00 97.69 195 ASP A CA 1
ATOM 1629 C C . ASP A 1 195 ? -6.853 3.452 18.816 1.00 97.69 195 ASP A C 1
ATOM 1631 O O . ASP A 1 195 ? -6.669 4.645 19.068 1.00 97.69 195 ASP A O 1
ATOM 1635 N N . PHE A 1 196 ? -7.743 2.736 19.509 1.00 96.81 196 PHE A N 1
ATOM 1636 C CA . PHE A 1 196 ? -8.558 3.309 20.588 1.00 96.81 196 PHE A CA 1
ATOM 1637 C C . PHE A 1 196 ? -7.769 3.694 21.848 1.00 96.81 196 PHE A C 1
ATOM 1639 O O . PHE A 1 196 ? -8.308 4.392 22.704 1.00 96.81 196 PHE A O 1
ATOM 1646 N N . GLN A 1 197 ? -6.515 3.253 21.976 1.00 97.00 197 GLN A N 1
ATOM 1647 C CA . GLN A 1 197 ? -5.599 3.669 23.041 1.00 97.00 197 GLN A CA 1
ATOM 1648 C C . GLN A 1 197 ? -4.728 4.857 22.609 1.00 97.00 197 GLN A C 1
ATOM 1650 O O . GLN A 1 197 ? -3.957 5.381 23.408 1.00 97.00 197 GLN A O 1
ATOM 1655 N N . GLY A 1 198 ? -4.885 5.316 21.364 1.00 97.12 198 GLY A N 1
ATOM 1656 C CA . GLY A 1 198 ? -4.115 6.410 20.801 1.00 97.12 198 GLY A CA 1
ATOM 1657 C C . GLY A 1 198 ? -2.746 5.984 20.284 1.00 97.12 198 GLY A C 1
ATOM 1658 O O . GLY A 1 198 ? -1.919 6.857 20.066 1.00 97.12 198 GLY A O 1
ATOM 1659 N N . GLU A 1 199 ? -2.494 4.695 20.053 1.00 97.69 199 GLU A N 1
ATOM 1660 C CA . GLU A 1 199 ? -1.207 4.187 19.566 1.00 97.69 199 GLU A CA 1
ATOM 1661 C C . GLU A 1 199 ? -1.247 3.768 18.077 1.00 97.69 199 GLU A C 1
ATOM 1663 O O . GLU A 1 199 ? -2.265 3.252 17.599 1.00 97.69 199 GLU A O 1
ATOM 1668 N N . PRO A 1 200 ? -0.148 3.950 17.314 1.00 98.12 200 PRO A N 1
ATOM 1669 C CA . PRO A 1 200 ? -0.026 3.431 15.955 1.00 98.12 200 PRO A CA 1
ATOM 1670 C C . PRO A 1 200 ? -0.248 1.917 15.854 1.00 98.12 200 PRO A C 1
ATOM 1672 O O . PRO A 1 200 ? 0.186 1.140 16.703 1.00 98.12 200 PRO A O 1
ATOM 1675 N N . MET A 1 201 ? -0.874 1.492 14.755 1.00 98.38 201 MET A N 1
ATOM 1676 C CA . MET A 1 201 ? -1.107 0.073 14.435 1.00 98.38 201 MET A CA 1
ATOM 1677 C C . MET A 1 201 ? -0.167 -0.451 13.344 1.00 98.38 201 MET A C 1
ATOM 1679 O O . MET A 1 201 ? -0.319 -1.583 12.896 1.00 98.38 201 MET A O 1
ATOM 1683 N N . PHE A 1 202 ? 0.766 0.377 12.879 1.00 98.50 202 PHE A N 1
ATOM 1684 C CA . PHE A 1 202 ? 1.678 0.072 11.783 1.00 98.50 202 PHE A CA 1
ATOM 1685 C C . PHE A 1 202 ? 3.108 0.419 12.176 1.00 98.50 202 PHE A C 1
ATOM 1687 O O . PHE A 1 202 ? 3.357 1.363 12.929 1.00 98.50 202 PHE A O 1
ATOM 1694 N N . HIS A 1 203 ? 4.044 -0.344 11.633 1.00 97.69 203 HIS A N 1
ATOM 1695 C CA . HIS A 1 203 ? 5.475 -0.186 11.827 1.00 97.69 203 HIS A CA 1
ATOM 1696 C C . HIS A 1 203 ? 6.110 -0.001 10.457 1.00 97.69 203 HIS A C 1
ATOM 1698 O O . HIS A 1 203 ? 5.991 -0.900 9.639 1.00 97.69 203 HIS A O 1
ATOM 1704 N N . HIS A 1 204 ? 6.760 1.134 10.213 1.00 96.25 204 HIS A N 1
ATOM 1705 C CA . HIS A 1 204 ? 7.507 1.426 8.991 1.00 96.25 204 HIS A CA 1
ATOM 1706 C C . HIS A 1 204 ? 8.998 1.334 9.301 1.00 96.25 204 HIS A C 1
ATOM 1708 O O . HIS A 1 204 ? 9.534 2.110 10.095 1.00 96.25 204 HIS A O 1
ATOM 1714 N N . PHE A 1 205 ? 9.683 0.373 8.697 1.00 94.19 205 PHE A N 1
ATOM 1715 C CA . PHE A 1 205 ? 11.116 0.201 8.894 1.00 94.19 205 PHE A CA 1
ATOM 1716 C C . PHE A 1 205 ? 11.895 0.798 7.713 1.00 94.19 205 PHE A C 1
ATOM 1718 O O . PHE A 1 205 ? 11.941 0.231 6.638 1.00 94.19 205 PHE A O 1
ATOM 1725 N N . SER A 1 206 ? 12.581 1.920 7.901 1.00 84.50 206 SER A N 1
ATOM 1726 C CA . SER A 1 206 ? 13.486 2.450 6.880 1.00 84.50 206 SER A CA 1
ATOM 1727 C C . SER A 1 206 ? 14.819 1.699 6.913 1.00 84.50 206 SER A C 1
ATOM 1729 O O . SER A 1 206 ? 15.639 1.870 7.824 1.00 84.50 206 SER A O 1
ATOM 1731 N N . TRP A 1 207 ? 15.042 0.839 5.919 1.00 69.31 207 TRP A N 1
ATOM 1732 C CA . TRP A 1 207 ? 16.204 -0.061 5.849 1.00 69.31 207 TRP A CA 1
ATOM 1733 C C . TRP A 1 207 ? 17.110 0.178 4.640 1.00 69.31 207 TRP A C 1
ATOM 1735 O O . TRP A 1 207 ? 17.851 -0.728 4.245 1.00 69.31 207 TRP A O 1
ATOM 1745 N N . VAL A 1 208 ? 17.050 1.363 4.021 1.00 57.12 208 VAL A N 1
ATOM 1746 C CA . VAL A 1 208 ? 17.858 1.669 2.832 1.00 57.12 208 VAL A CA 1
ATOM 1747 C C . VAL A 1 208 ? 19.327 1.351 3.125 1.00 57.12 208 VAL A C 1
ATOM 1749 O O . VAL A 1 208 ? 19.905 1.877 4.076 1.00 57.12 208 VAL A O 1
ATOM 1752 N N . ARG A 1 209 ? 19.859 0.417 2.325 1.00 45.78 209 ARG A N 1
ATOM 1753 C CA . ARG A 1 209 ? 21.169 -0.242 2.422 1.00 45.78 209 ARG A CA 1
ATOM 1754 C C . ARG A 1 209 ? 22.238 0.672 3.048 1.00 45.78 209 ARG A C 1
ATOM 1756 O O . ARG A 1 209 ? 22.741 1.570 2.379 1.00 45.78 209 ARG A O 1
ATOM 1763 N N . THR A 1 210 ? 22.590 0.427 4.309 1.00 38.72 210 THR A N 1
ATOM 1764 C CA . THR A 1 210 ? 23.961 0.674 4.784 1.00 38.72 210 THR A CA 1
ATOM 1765 C C . THR A 1 210 ? 24.874 -0.418 4.270 1.00 38.72 210 THR A C 1
ATOM 1767 O O . THR A 1 210 ? 24.422 -1.587 4.320 1.00 38.72 210 THR A O 1
#

Sequence (210 aa):
MHKKPIAAVINFCTNERRFLKASIEQARLFARQILIPVCDHFFDGSPENMKELDLIYRSFPDCTFVQYPYIPEKIPRRLLKEISPAHFWHSLSRLLAMQYVDDTIETVLFIDADEVSDGRRFARWLEDSDYHQHVVLKLANYWYFREPIHQAAVWEDSVVLVQRRALSPQLLLQESERDALYDQLPGPKRRRVADFQGEPMFHHFSWVRT

pLDDT: mean 93.51, std 8.5, range [38.72, 98.81]

Secondary structure (DSSP, 8-state):
-PPEEEEEEEE--GGGHHHHHHHHHHHTTTEEEEEEEEESB-TTSPBP-HHHHHHHHHH-TTSEEEEE---GGGS-TTHHHHS-HHHHHHHHHHHHHHTT--TT--EEEEEETTEEE-HHHHHHHHHHS-GGG-SEEEEEEEEEESSTT-B-SS-EEEEEEEEGGG--HHHHT-TTHHHHHHHH--S-EEEEE--TTS--SEEEEE----